Protein AF-A0A1W9LPB2-F1 (afdb_monomer_lite)

Radius of gyration: 31.13 Å; chains: 1; bounding box: 58×41×88 Å

pLDDT: mean 70.5, std 20.53, range [33.56, 97.44]

Foldseek 3Di:
DDDDDPVVVVCPAVVCVVPVVPPDDDPVVVVVVLCVVCVPDPDPVSSVLLRLLVRLLVVLVVVVVVVVVCVVDDDDDCVVVVVVVVVVVNVVSVVPRPPPDDPCCCVCCPVPDPVSVVSVVSVVVSVVVVVVVVVVVVVLVVLVVVLCVVLVQADPVRDGDPLVQLQVQLPAPDSSLVSLCVVVVLQDPPDVLLSLLQLLLSQDADPVQQVDPDLVVLLVLQCPFPLLVVLCVVNVVSVVVSVVSNVVSQVSCVVSVDHDDDGRNSSSSLSSVVSVPDDLVNSCVRSVGDSVRNVVSNVSSVSSVVSSD

Secondary structure (DSSP, 8-state):
-----HHHHHTTSHHHHH-TTGGG--HHHHHHHHHHH-TT--SHHHHHHHHHHHHHHHHHHHHHHHHHHHHHS--SSSHHHHHHHHHHHHHHHHHT-TTTT-TTHHHHHHHS-HHHHHHHHHHHHHHHHHHHHHHHHHHHHHHHHHHHHHTT-B-TTSPBPHHHHHHHHT--S--HHHHHHHHTT-S-SS-HHHHHHHHHTT----GGGGT-S-HHHHHHHHHTSTTTHHHHHHHHHHHHHHHHHHHHHHHHHHHTT--PPPP-HHHHHHHHHHHTT--HHHHHHHH---HHHHHHHHHHHHHHHHHH-

Sequence (309 aa):
AGRDDPEKLLSRTIFALKYPRFGAFCMEEFQEMLREELPEACCSRHIQSVTSLKNIRLRLTLRLDKQSHLLEDATCRGIWDRLADEQLETECLLSQLPCDDCTHSDLCHKRGTKKFRRLMECYDDIEKTLKTNITGLELDFRYYLECLREFGWTEPQHGLTESGKIAIRTGLKFPQPLTECIREGILPADDPAKSFALTGGFAEMDVEAYGVRNKESLEYKILNSEFSKGYYSELMPLYQKAEPVLSQTQERMLRFGIFLPEYMLSQAVILLAWKKGAKADTLARQTGIPVGAIMKLIRKAVYLQEQIL

Structure (mmCIF, N/CA/C/O backbone):
data_AF-A0A1W9LPB2-F1
#
_entry.id   AF-A0A1W9LPB2-F1
#
loop_
_atom_site.group_PDB
_atom_site.id
_atom_site.type_symbol
_atom_site.label_atom_id
_atom_site.label_alt_id
_atom_site.label_comp_id
_atom_site.label_asym_id
_atom_site.label_entity_id
_atom_site.label_seq_id
_atom_site.pdbx_PDB_ins_code
_atom_site.Cartn_x
_atom_site.Cartn_y
_atom_site.Cartn_z
_atom_site.occupancy
_atom_site.B_iso_or_equiv
_atom_site.auth_seq_id
_atom_site.auth_comp_id
_atom_site.auth_asym_id
_atom_site.auth_atom_id
_atom_site.pdbx_PDB_model_num
ATOM 1 N N . ALA A 1 1 ? 13.651 -7.484 -56.295 1.00 33.56 1 ALA A N 1
ATOM 2 C CA . ALA A 1 1 ? 13.143 -6.451 -55.373 1.00 33.56 1 ALA A CA 1
ATOM 3 C C . ALA A 1 1 ? 13.184 -5.112 -56.099 1.00 33.56 1 ALA A C 1
ATOM 5 O O . ALA A 1 1 ? 14.212 -4.803 -56.694 1.00 33.56 1 ALA A O 1
ATOM 6 N N . GLY A 1 2 ? 12.049 -4.414 -56.188 1.00 33.91 2 GLY A N 1
ATOM 7 C CA . GLY A 1 2 ? 11.896 -3.203 -57.000 1.00 33.91 2 GLY A CA 1
ATOM 8 C C . GLY A 1 2 ? 12.867 -2.102 -56.578 1.00 33.91 2 GLY A C 1
ATOM 9 O O . GLY A 1 2 ? 13.067 -1.875 -55.390 1.00 33.91 2 GLY A O 1
ATOM 10 N N . ARG A 1 3 ? 13.503 -1.450 -57.557 1.00 34.34 3 ARG A N 1
ATOM 11 C CA . ARG A 1 3 ? 14.263 -0.218 -57.329 1.00 34.34 3 ARG A CA 1
ATOM 12 C C . ARG A 1 3 ? 13.245 0.872 -57.018 1.00 34.34 3 ARG A C 1
ATOM 14 O O . ARG A 1 3 ? 12.586 1.349 -57.938 1.00 34.34 3 ARG A O 1
ATOM 21 N N . ASP A 1 4 ? 13.087 1.221 -55.749 1.00 37.44 4 ASP A N 1
ATOM 22 C CA . ASP A 1 4 ? 12.361 2.437 -55.412 1.00 37.44 4 ASP A CA 1
ATOM 23 C C . ASP A 1 4 ? 13.125 3.640 -55.973 1.00 37.44 4 ASP A C 1
ATOM 25 O O . ASP A 1 4 ? 14.342 3.769 -55.820 1.00 37.44 4 ASP A O 1
ATOM 29 N N . ASP A 1 5 ? 12.381 4.475 -56.690 1.00 40.41 5 ASP A N 1
ATOM 30 C CA . ASP A 1 5 ? 12.837 5.710 -57.314 1.00 40.41 5 ASP A CA 1
ATOM 31 C C . ASP A 1 5 ? 13.501 6.622 -56.257 1.00 40.41 5 ASP A C 1
ATOM 33 O O . ASP A 1 5 ? 12.878 6.891 -55.222 1.00 40.41 5 ASP A O 1
ATOM 37 N N . PRO A 1 6 ? 14.748 7.092 -56.455 1.00 37.38 6 PRO A N 1
ATOM 38 C CA . PRO A 1 6 ? 15.439 7.975 -55.514 1.00 37.38 6 PRO A CA 1
ATOM 39 C C . PRO A 1 6 ? 14.613 9.198 -55.078 1.00 37.38 6 PRO A C 1
ATOM 41 O O . PRO A 1 6 ? 14.722 9.629 -53.928 1.00 37.38 6 PRO A O 1
ATOM 44 N N . GLU A 1 7 ? 13.734 9.713 -55.944 1.00 38.34 7 GLU A N 1
ATOM 45 C CA . GLU A 1 7 ? 12.811 10.809 -55.615 1.00 38.34 7 GLU A CA 1
ATOM 46 C C . GLU A 1 7 ? 11.750 10.405 -54.570 1.00 38.34 7 GLU A C 1
ATOM 48 O O . GLU A 1 7 ? 11.409 11.177 -53.663 1.00 38.34 7 GLU A O 1
ATOM 53 N N . LYS A 1 8 ? 11.274 9.153 -54.607 1.00 43.03 8 LYS A N 1
ATOM 54 C CA . LYS A 1 8 ? 10.329 8.609 -53.614 1.00 43.03 8 LYS A CA 1
ATOM 55 C C . LYS A 1 8 ? 10.960 8.403 -52.238 1.00 43.03 8 LYS A C 1
ATOM 57 O O . LYS A 1 8 ? 10.265 8.525 -51.233 1.00 43.03 8 LYS A O 1
ATOM 62 N N . LEU A 1 9 ? 12.258 8.111 -52.171 1.00 39.66 9 LEU A N 1
ATOM 63 C CA . LEU A 1 9 ? 12.983 7.997 -50.900 1.00 39.66 9 LEU A CA 1
ATOM 64 C C . LEU A 1 9 ? 13.250 9.376 -50.270 1.00 39.66 9 LEU A C 1
ATOM 66 O O . LEU A 1 9 ? 13.122 9.531 -49.055 1.00 39.66 9 LEU A O 1
ATOM 70 N N . LEU A 1 10 ? 13.551 10.394 -51.084 1.00 39.25 10 LEU A N 1
ATOM 71 C CA . LEU A 1 10 ? 13.841 11.759 -50.624 1.00 39.25 10 LEU A CA 1
ATOM 72 C C . LEU A 1 10 ? 12.601 12.511 -50.117 1.00 39.25 10 LEU A C 1
ATOM 74 O O . LEU A 1 10 ? 12.688 13.214 -49.107 1.00 39.25 10 LEU A O 1
ATOM 78 N N . SER A 1 11 ? 11.438 12.301 -50.738 1.00 43.06 11 SER A N 1
ATOM 79 C CA . SER A 1 11 ? 10.152 12.884 -50.304 1.00 43.06 11 SER A CA 1
ATOM 80 C C . SER A 1 11 ? 9.692 12.446 -48.902 1.00 43.06 11 SER A C 1
ATOM 82 O O . SER A 1 11 ? 8.819 13.082 -48.316 1.00 43.06 11 SER A O 1
ATOM 84 N N . ARG A 1 12 ? 10.301 11.398 -48.326 1.00 40.34 12 ARG A N 1
ATOM 85 C CA . ARG A 1 12 ? 9.999 10.866 -46.980 1.00 40.34 12 ARG A CA 1
ATOM 86 C C . ARG A 1 12 ? 10.983 11.331 -45.896 1.00 40.34 12 ARG A C 1
ATOM 88 O O . ARG A 1 12 ? 10.948 10.845 -44.762 1.00 40.34 12 ARG A O 1
ATOM 95 N N . THR A 1 13 ? 11.887 12.250 -46.231 1.00 40.91 13 THR A N 1
ATOM 96 C CA . THR A 1 13 ? 12.904 12.776 -45.310 1.00 40.91 13 THR A CA 1
ATOM 97 C C . THR A 1 13 ? 12.436 14.052 -44.603 1.00 40.91 13 THR A C 1
ATOM 99 O O . THR A 1 13 ? 11.622 14.816 -45.118 1.00 40.91 13 THR A O 1
ATOM 102 N N . ILE A 1 14 ? 13.000 14.333 -43.422 1.00 39.31 14 ILE A N 1
ATOM 103 C CA . ILE A 1 14 ? 12.747 15.577 -42.662 1.00 39.31 14 ILE A CA 1
ATOM 104 C C . ILE A 1 14 ? 13.179 16.825 -43.462 1.00 39.31 14 ILE A C 1
ATOM 106 O O . ILE A 1 14 ? 12.684 17.925 -43.231 1.00 39.31 14 ILE A O 1
ATOM 110 N N . PHE A 1 15 ? 14.063 16.652 -44.446 1.00 40.09 15 PHE A N 1
ATOM 111 C CA . PHE A 1 15 ? 14.514 17.704 -45.352 1.00 40.09 15 PHE A CA 1
ATOM 112 C C . PHE A 1 15 ? 13.394 18.159 -46.310 1.00 40.09 15 PHE A C 1
ATOM 114 O O . PHE A 1 15 ? 13.166 19.358 -46.447 1.00 40.09 15 PHE A O 1
ATOM 121 N N . ALA A 1 16 ? 12.607 17.227 -46.862 1.00 43.00 16 ALA A N 1
ATOM 122 C CA . ALA A 1 16 ? 11.424 17.542 -47.674 1.00 43.00 16 ALA A CA 1
ATOM 123 C C . ALA A 1 16 ? 10.290 18.189 -46.849 1.00 43.00 16 ALA A C 1
ATOM 125 O O . ALA A 1 16 ? 9.579 19.061 -47.341 1.00 43.00 16 ALA A O 1
ATOM 126 N N . LEU A 1 17 ? 10.166 17.816 -45.569 1.00 44.59 17 LEU A N 1
ATOM 127 C CA . LEU A 1 17 ? 9.216 18.420 -44.622 1.00 44.59 17 LEU A CA 1
ATOM 128 C C . LEU A 1 17 ? 9.587 19.858 -44.222 1.00 44.59 17 LEU A C 1
ATOM 130 O O . LEU A 1 17 ? 8.699 20.661 -43.949 1.00 44.59 17 LEU A O 1
ATOM 134 N N . LYS A 1 18 ? 10.882 20.198 -44.189 1.00 40.22 18 LYS A N 1
ATOM 135 C CA . LYS A 1 18 ? 11.360 21.555 -43.867 1.00 40.22 18 LYS A CA 1
ATOM 136 C C . LYS A 1 18 ? 11.368 22.510 -45.067 1.00 40.22 18 LYS A C 1
ATOM 138 O O . LYS A 1 18 ? 11.341 23.719 -44.853 1.00 40.22 18 LYS A O 1
ATOM 143 N N . TYR A 1 19 ? 11.364 22.000 -46.301 1.00 41.97 19 TYR A N 1
ATOM 144 C CA . TYR A 1 19 ? 11.457 22.807 -47.524 1.00 41.97 19 TYR A CA 1
ATOM 145 C C . TYR A 1 19 ? 10.384 22.404 -48.558 1.00 41.97 19 TYR A C 1
ATOM 147 O O . TYR A 1 19 ? 10.685 21.728 -49.539 1.00 41.97 19 TYR A O 1
ATOM 155 N N . PRO A 1 20 ? 9.119 22.840 -48.391 1.00 43.03 20 PRO A N 1
ATOM 156 C CA . PRO A 1 20 ? 7.969 22.360 -49.173 1.00 43.03 20 PRO A CA 1
ATOM 157 C C . PRO A 1 20 ? 7.946 22.772 -50.659 1.00 43.03 20 PRO A C 1
ATOM 159 O O . PRO A 1 20 ? 7.096 22.303 -51.409 1.00 43.03 20 PRO A O 1
ATOM 162 N N . ARG A 1 21 ? 8.888 23.605 -51.129 1.00 42.44 21 ARG A N 1
ATOM 163 C CA . ARG A 1 21 ? 9.108 23.900 -52.564 1.00 42.44 21 ARG A CA 1
ATOM 164 C C . ARG A 1 21 ? 10.144 22.959 -53.204 1.00 42.44 21 ARG A C 1
ATOM 166 O O . ARG A 1 21 ? 10.855 23.345 -54.125 1.00 42.44 21 ARG A O 1
ATOM 173 N N . PHE A 1 22 ? 10.229 21.722 -52.714 1.00 43.59 22 PHE A N 1
ATOM 174 C CA . PHE A 1 22 ? 11.261 20.739 -53.065 1.00 43.59 22 PHE A CA 1
ATOM 175 C C . PHE A 1 22 ? 11.249 20.259 -54.529 1.00 43.59 22 PHE A C 1
ATOM 177 O O . PHE A 1 22 ? 12.199 19.628 -54.974 1.00 43.59 22 PHE A O 1
ATOM 184 N N . GLY A 1 23 ? 10.191 20.552 -55.292 1.00 41.06 23 GLY A N 1
ATOM 185 C CA . GLY A 1 23 ? 10.035 20.103 -56.682 1.00 41.06 23 GLY A CA 1
ATOM 186 C C . GLY A 1 23 ? 10.884 20.843 -57.724 1.00 41.06 23 GLY A C 1
ATOM 187 O O . GLY A 1 23 ? 10.772 20.530 -58.902 1.00 41.06 23 GLY A O 1
ATOM 188 N N . ALA A 1 24 ? 11.697 21.827 -57.328 1.00 42.16 24 ALA A N 1
ATOM 189 C CA . ALA A 1 24 ? 12.479 22.660 -58.250 1.00 42.16 24 ALA A CA 1
ATOM 190 C C . ALA A 1 24 ? 13.950 22.821 -57.818 1.00 42.16 24 ALA A C 1
ATOM 192 O O . ALA A 1 24 ? 14.541 23.875 -58.037 1.00 42.16 24 ALA A O 1
ATOM 193 N N . PHE A 1 25 ? 14.530 21.820 -57.150 1.00 42.47 25 PHE A N 1
ATOM 194 C CA . PHE A 1 25 ? 15.906 21.913 -56.658 1.00 42.47 25 PHE A CA 1
ATOM 195 C C . PHE A 1 25 ? 16.915 21.441 -57.713 1.00 42.47 25 PHE A C 1
ATOM 197 O O . PHE A 1 25 ? 16.795 20.336 -58.246 1.00 42.47 25 PHE A O 1
ATOM 204 N N . CYS A 1 26 ? 17.928 22.263 -57.995 1.00 43.47 26 CYS A N 1
ATOM 205 C CA . CYS A 1 26 ? 19.040 21.871 -58.849 1.00 43.47 26 CYS A CA 1
ATOM 206 C C . CYS A 1 26 ? 19.920 20.862 -58.094 1.00 43.47 26 CYS A C 1
ATOM 208 O O . CYS A 1 26 ? 20.452 21.156 -57.022 1.00 43.47 26 CYS A O 1
ATOM 210 N N . MET A 1 27 ? 20.090 19.657 -58.644 1.00 39.94 27 MET A N 1
ATOM 211 C CA . MET A 1 27 ? 20.940 18.616 -58.045 1.00 39.94 27 MET A CA 1
ATOM 212 C C . MET A 1 27 ? 22.394 19.070 -57.845 1.00 39.94 27 MET A C 1
ATOM 214 O O . MET A 1 27 ? 23.099 18.498 -57.016 1.00 39.94 27 MET A O 1
ATOM 218 N N . GLU A 1 28 ? 22.831 20.096 -58.573 1.00 45.47 28 GLU A N 1
ATOM 219 C CA . GLU A 1 28 ? 24.164 20.691 -58.476 1.00 45.47 28 GLU A CA 1
ATOM 220 C C . GLU A 1 28 ? 24.305 21.546 -57.205 1.00 45.47 28 GLU A C 1
ATOM 222 O O . GLU A 1 28 ? 25.242 21.321 -56.444 1.00 45.47 28 GLU A O 1
ATOM 227 N N . GLU A 1 29 ? 23.323 22.394 -56.873 1.00 45.00 29 GLU A N 1
ATOM 228 C CA . GLU A 1 29 ? 23.311 23.199 -55.632 1.00 45.00 29 GLU A CA 1
ATOM 229 C C . GLU A 1 29 ? 23.248 22.321 -54.371 1.00 45.00 29 GLU A C 1
ATOM 231 O O . GLU A 1 29 ? 23.866 22.609 -53.344 1.00 45.00 29 GLU A O 1
ATOM 236 N N . PHE A 1 30 ? 22.530 21.195 -54.442 1.00 42.03 30 PHE A N 1
ATOM 237 C CA . PHE A 1 30 ? 22.459 20.233 -53.339 1.00 42.03 30 PHE A CA 1
ATOM 238 C C . PHE A 1 30 ? 23.789 19.502 -53.140 1.00 42.03 30 PHE A C 1
ATOM 240 O O . PHE A 1 30 ? 24.227 19.289 -52.008 1.00 42.03 30 PHE A O 1
ATOM 247 N N . GLN A 1 31 ? 24.453 19.133 -54.239 1.00 43.38 31 GLN A N 1
ATOM 248 C CA . GLN A 1 31 ? 25.804 18.583 -54.193 1.00 43.38 31 GLN A CA 1
ATOM 249 C C . GLN A 1 31 ? 26.814 19.606 -53.664 1.00 43.38 31 GLN A C 1
ATOM 251 O O . GLN A 1 31 ? 27.764 19.197 -53.002 1.00 43.38 31 GLN A O 1
ATOM 256 N N . GLU A 1 32 ? 26.611 20.899 -53.909 1.00 48.78 32 GLU A N 1
ATOM 257 C CA . GLU A 1 32 ? 27.484 21.979 -53.446 1.00 48.78 32 GLU A CA 1
ATOM 258 C C . GLU A 1 32 ? 27.356 22.211 -51.931 1.00 48.78 32 GLU A C 1
ATOM 260 O O . GLU A 1 32 ? 28.359 22.093 -51.227 1.00 48.78 32 GLU A O 1
ATOM 265 N N . MET A 1 33 ? 26.136 22.331 -51.385 1.00 46.59 33 MET A N 1
ATOM 266 C CA . MET A 1 33 ? 25.908 22.342 -49.922 1.00 46.59 33 MET A CA 1
ATOM 267 C C . MET A 1 33 ? 26.462 21.090 -49.221 1.00 46.59 33 MET A C 1
ATOM 269 O O . MET A 1 33 ? 26.999 21.150 -48.114 1.00 46.59 33 MET A O 1
ATOM 273 N N . LEU A 1 34 ? 26.324 19.917 -49.845 1.00 45.84 34 LEU A N 1
ATOM 274 C CA . LEU A 1 34 ? 26.829 18.667 -49.277 1.00 45.84 34 LEU A CA 1
ATOM 275 C C . LEU A 1 34 ? 28.355 18.554 -49.355 1.00 45.84 34 LEU A C 1
ATOM 277 O O . LEU A 1 34 ? 28.952 17.953 -48.461 1.00 45.84 34 LEU A O 1
ATOM 281 N N . ARG A 1 35 ? 28.991 19.142 -50.376 1.00 48.66 35 ARG A N 1
ATOM 282 C CA . ARG A 1 35 ? 30.453 19.296 -50.445 1.00 48.66 35 ARG A CA 1
ATOM 283 C C . ARG A 1 35 ? 30.960 20.280 -49.389 1.00 48.66 35 ARG A C 1
ATOM 285 O O . ARG A 1 35 ? 32.037 20.050 -48.853 1.00 48.66 35 ARG A O 1
ATOM 292 N N . GLU A 1 36 ? 30.192 21.309 -49.034 1.00 53.00 36 GLU A N 1
ATOM 293 C CA . GLU A 1 36 ? 30.533 22.214 -47.927 1.00 53.00 36 GLU A CA 1
ATOM 294 C C . GLU A 1 36 ? 30.463 21.511 -46.556 1.00 53.00 36 GLU A C 1
ATOM 296 O O . GLU A 1 36 ? 31.368 21.653 -45.730 1.00 53.00 36 GLU A O 1
ATOM 301 N N . GLU A 1 37 ? 29.439 20.686 -46.302 1.00 48.62 37 GLU A N 1
ATOM 302 C CA . GLU A 1 37 ? 29.307 19.965 -45.023 1.00 48.62 37 GLU A CA 1
ATOM 303 C C . GLU A 1 37 ? 30.226 18.730 -44.890 1.00 48.62 37 GLU A C 1
ATOM 305 O O . GLU A 1 37 ? 30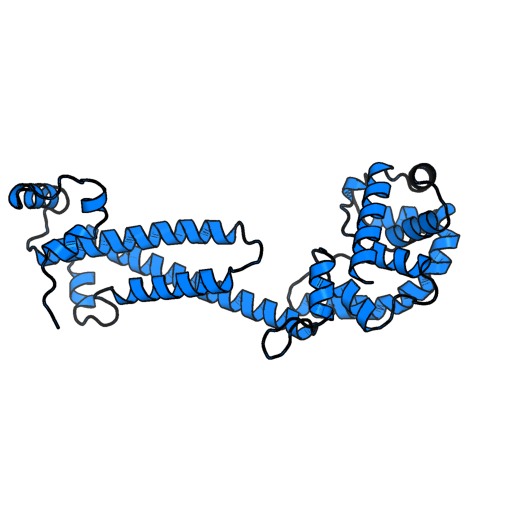.703 18.399 -43.786 1.00 48.62 37 GLU A O 1
ATOM 310 N N . LEU A 1 38 ? 30.441 18.016 -46.000 1.00 50.09 38 LEU A N 1
ATOM 311 C CA . LEU A 1 38 ? 31.180 16.753 -46.102 1.00 50.09 38 LEU A CA 1
ATOM 312 C C . LEU A 1 38 ? 32.174 16.800 -47.283 1.00 50.09 38 LEU A C 1
ATOM 314 O O . LEU A 1 38 ? 32.032 16.032 -48.239 1.00 50.09 38 LEU A O 1
ATOM 318 N N . PRO A 1 39 ? 33.225 17.638 -47.204 1.00 51.19 39 PRO A N 1
ATOM 319 C CA . PRO A 1 39 ? 34.162 17.872 -48.312 1.00 51.19 39 PRO A CA 1
ATOM 320 C C . PRO A 1 39 ? 34.943 16.626 -48.756 1.00 51.19 39 PRO A C 1
ATOM 322 O O . PRO A 1 39 ? 35.489 16.584 -49.852 1.00 51.19 39 PRO A O 1
ATOM 325 N N . GLU A 1 40 ? 34.975 15.588 -47.920 1.00 45.41 40 GLU A N 1
ATOM 326 C CA . GLU A 1 40 ? 35.691 14.328 -48.154 1.00 45.41 40 GLU A CA 1
ATOM 327 C C . GLU A 1 40 ? 34.810 13.237 -48.810 1.00 45.41 40 GLU A C 1
ATOM 329 O O . GLU A 1 40 ? 35.260 12.110 -49.028 1.00 45.41 40 GLU A O 1
ATOM 334 N N . ALA A 1 41 ? 33.533 13.516 -49.096 1.00 45.53 41 ALA A N 1
ATOM 335 C CA . ALA A 1 41 ? 32.609 12.531 -49.653 1.00 45.53 41 ALA A CA 1
ATOM 336 C C . ALA A 1 41 ? 32.736 12.427 -51.188 1.00 45.53 41 ALA A C 1
ATOM 338 O O . ALA A 1 41 ? 32.075 13.136 -51.939 1.00 45.53 41 ALA A O 1
ATOM 339 N N . CYS A 1 42 ? 33.560 11.490 -51.666 1.00 42.69 42 CYS A N 1
ATOM 340 C CA . CYS A 1 42 ? 33.873 11.346 -53.097 1.00 42.69 42 CYS A CA 1
ATOM 341 C C . CYS A 1 42 ? 32.817 10.605 -53.947 1.00 42.69 42 CYS A C 1
ATOM 343 O O . CYS A 1 42 ? 33.026 10.437 -55.148 1.00 42.69 42 CYS A O 1
ATOM 345 N N . CYS A 1 43 ? 31.709 10.108 -53.376 1.00 41.62 43 CYS A N 1
ATOM 346 C CA . CYS A 1 43 ? 30.653 9.459 -54.165 1.00 41.62 43 CYS A CA 1
ATOM 347 C C . CYS A 1 43 ? 29.247 9.613 -53.564 1.00 41.62 43 CYS A C 1
ATOM 349 O O . CYS A 1 43 ? 29.060 9.670 -52.346 1.00 41.62 43 CYS A O 1
ATOM 351 N N . SER A 1 44 ? 28.236 9.610 -54.437 1.00 42.41 44 SER A N 1
ATOM 352 C CA . SER A 1 44 ? 26.819 9.781 -54.084 1.00 42.41 44 SER A CA 1
ATOM 353 C C . SER A 1 44 ? 26.299 8.733 -53.093 1.00 42.41 44 SER A C 1
ATOM 355 O O . SER A 1 44 ? 25.482 9.057 -52.236 1.00 42.41 44 SER A O 1
ATOM 357 N N . ARG A 1 45 ? 26.819 7.498 -53.132 1.00 46.00 45 ARG A N 1
ATOM 358 C CA . ARG A 1 45 ? 26.459 6.433 -52.176 1.00 46.00 45 ARG A CA 1
ATOM 359 C C . ARG A 1 45 ? 26.961 6.704 -50.755 1.00 46.00 45 ARG A C 1
ATOM 361 O O . ARG A 1 45 ? 26.258 6.400 -49.794 1.00 46.00 45 ARG A O 1
ATOM 368 N N . HIS A 1 46 ? 28.146 7.298 -50.605 1.00 47.62 46 HIS A N 1
ATOM 369 C CA . HIS A 1 46 ? 28.689 7.681 -49.297 1.00 47.62 46 HIS A CA 1
ATOM 370 C C . HIS A 1 46 ? 27.842 8.806 -48.683 1.00 47.62 46 HIS A C 1
ATOM 372 O O . HIS A 1 46 ? 27.441 8.726 -47.524 1.00 47.62 46 HIS A O 1
ATOM 378 N N . ILE A 1 47 ? 27.470 9.792 -49.498 1.00 48.44 47 ILE A N 1
ATOM 379 C CA . ILE A 1 47 ? 26.580 10.893 -49.112 1.00 48.44 47 ILE A CA 1
ATOM 380 C C . ILE A 1 47 ? 25.199 10.367 -48.684 1.00 48.44 47 ILE A C 1
ATOM 382 O O . ILE A 1 47 ? 24.702 10.731 -47.620 1.00 48.44 47 ILE A O 1
ATOM 386 N N . GLN A 1 48 ? 24.595 9.467 -49.467 1.00 50.56 48 GLN A N 1
ATOM 387 C CA . GLN A 1 48 ? 23.306 8.844 -49.139 1.00 50.56 48 GLN A CA 1
ATOM 388 C C . GLN A 1 48 ? 23.357 8.051 -47.827 1.00 50.56 48 GLN A C 1
ATOM 390 O O . GLN A 1 48 ? 22.434 8.144 -47.016 1.00 50.56 48 GLN A O 1
ATOM 395 N N . SER A 1 49 ? 24.448 7.322 -47.585 1.00 50.38 49 SER A N 1
ATOM 396 C CA . SER A 1 49 ? 24.631 6.531 -46.362 1.00 50.38 49 SER A CA 1
ATOM 397 C C . SER A 1 49 ? 24.778 7.427 -45.129 1.00 50.38 49 SER A C 1
ATOM 399 O O . SER A 1 49 ? 24.086 7.225 -44.135 1.00 50.38 49 SER A O 1
ATOM 401 N N . VAL A 1 50 ? 25.606 8.477 -45.204 1.00 49.94 50 VAL A N 1
ATOM 402 C CA . VAL A 1 50 ? 25.806 9.435 -44.099 1.00 49.94 50 VAL A CA 1
ATOM 403 C C . VAL A 1 50 ? 24.512 10.186 -43.775 1.00 49.94 50 VAL A C 1
ATOM 405 O O . VAL A 1 50 ? 24.175 10.359 -42.604 1.00 49.94 50 VAL A O 1
ATOM 408 N N . THR A 1 51 ? 23.762 10.615 -44.792 1.00 51.88 51 THR A N 1
ATOM 409 C CA . THR A 1 51 ? 22.479 11.311 -44.609 1.00 51.88 51 THR A CA 1
ATOM 410 C C . THR A 1 51 ? 21.418 10.392 -44.003 1.00 51.88 51 THR A C 1
ATOM 412 O O . THR A 1 51 ? 20.686 10.809 -43.105 1.00 51.88 51 THR A O 1
ATOM 415 N N . SER A 1 52 ? 21.366 9.127 -44.429 1.00 52.59 52 SER A N 1
ATOM 416 C CA . SER A 1 52 ? 20.461 8.125 -43.852 1.00 52.59 52 SER A CA 1
ATOM 417 C C . SER A 1 52 ? 20.787 7.866 -42.380 1.00 52.59 52 SER A C 1
ATOM 419 O O . SER A 1 52 ? 19.899 7.942 -41.537 1.00 52.59 52 SER A O 1
ATOM 421 N N . LEU A 1 53 ? 22.068 7.694 -42.042 1.00 50.22 53 LEU A N 1
ATOM 422 C CA . LEU A 1 53 ? 22.519 7.500 -40.661 1.00 50.22 53 LEU A CA 1
ATOM 423 C C . LEU A 1 53 ? 22.274 8.730 -39.777 1.00 50.22 53 LEU A C 1
ATOM 425 O O . LEU A 1 53 ? 21.824 8.584 -38.644 1.00 50.22 53 LEU A O 1
ATOM 429 N N . LYS A 1 54 ? 22.485 9.955 -40.284 1.00 50.34 54 LYS A N 1
ATOM 430 C CA . LYS A 1 54 ? 22.128 11.191 -39.560 1.00 50.34 54 LYS A CA 1
ATOM 431 C C . LYS A 1 54 ? 20.627 11.247 -39.246 1.00 50.34 54 LYS A C 1
ATOM 433 O O . LYS A 1 54 ? 20.257 11.636 -38.139 1.00 50.34 54 LYS A O 1
ATOM 438 N N . ASN A 1 55 ? 19.777 10.853 -40.197 1.00 52.22 55 ASN A N 1
ATOM 439 C CA . ASN A 1 55 ? 18.324 10.827 -40.017 1.00 52.22 55 ASN A CA 1
ATOM 440 C C . ASN A 1 55 ? 17.886 9.754 -39.013 1.00 52.22 55 ASN A C 1
ATOM 442 O O . ASN A 1 55 ? 17.032 10.033 -38.174 1.00 52.22 55 ASN A O 1
ATOM 446 N N . ILE A 1 56 ? 18.482 8.559 -39.068 1.00 51.38 56 ILE A N 1
ATOM 447 C CA . ILE A 1 56 ? 18.211 7.483 -38.106 1.00 51.38 56 ILE A CA 1
ATOM 448 C C . ILE A 1 56 ? 18.665 7.902 -36.705 1.00 51.38 56 ILE A C 1
ATOM 450 O O . ILE A 1 56 ? 17.862 7.860 -35.778 1.00 51.38 56 ILE A O 1
ATOM 454 N N . ARG A 1 57 ? 19.889 8.432 -36.561 1.00 48.06 57 ARG A N 1
ATOM 455 C CA . ARG A 1 57 ? 20.401 8.950 -35.283 1.00 48.06 57 ARG A CA 1
ATOM 456 C C . ARG A 1 57 ? 19.470 10.000 -34.684 1.00 48.06 57 ARG A C 1
ATOM 458 O O . ARG A 1 57 ? 19.118 9.899 -33.521 1.00 48.06 57 ARG A O 1
ATOM 465 N N . LEU A 1 58 ? 19.039 10.986 -35.475 1.00 52.25 58 LEU A N 1
ATOM 466 C CA . LEU A 1 58 ? 18.133 12.034 -34.999 1.00 52.25 58 LEU A CA 1
ATOM 467 C C . LEU A 1 58 ? 16.785 11.464 -34.531 1.00 52.25 58 LEU A C 1
ATOM 469 O O . LEU A 1 58 ? 16.267 11.897 -33.506 1.00 52.25 58 LEU A O 1
ATOM 473 N N . ARG A 1 59 ? 16.224 10.489 -35.259 1.00 53.09 59 ARG A N 1
ATOM 474 C CA . ARG A 1 59 ? 14.979 9.813 -34.861 1.00 53.09 59 ARG A CA 1
ATOM 475 C C . ARG A 1 59 ? 15.151 9.041 -33.554 1.00 53.09 59 ARG A C 1
ATOM 477 O O . ARG A 1 59 ? 14.284 9.146 -32.695 1.00 53.09 59 ARG A O 1
ATOM 484 N N . LEU A 1 60 ? 16.263 8.324 -33.391 1.00 48.16 60 LEU A N 1
ATOM 485 C CA . LEU A 1 60 ? 16.573 7.589 -32.164 1.00 48.16 60 LEU A CA 1
ATOM 486 C C . LEU A 1 60 ? 16.801 8.531 -30.974 1.00 48.16 60 LEU A C 1
ATOM 488 O O . LEU A 1 60 ? 16.257 8.282 -29.907 1.00 48.16 60 LEU A O 1
ATOM 492 N N . THR A 1 61 ? 17.514 9.648 -31.155 1.00 47.97 61 THR A N 1
ATOM 493 C CA . THR A 1 61 ? 17.711 10.656 -30.097 1.00 47.97 61 THR A CA 1
ATOM 494 C C . THR A 1 61 ? 16.390 11.286 -29.653 1.00 47.97 61 THR A C 1
ATOM 496 O O . THR A 1 61 ? 16.115 11.343 -28.462 1.00 47.97 61 THR A O 1
ATOM 499 N N . LEU A 1 62 ? 15.532 11.699 -30.594 1.00 53.47 62 LEU A N 1
ATOM 500 C CA . LEU A 1 62 ? 14.216 12.257 -30.258 1.00 53.47 62 LEU A CA 1
ATOM 501 C C . LEU A 1 62 ? 13.312 11.238 -29.547 1.00 53.47 62 LEU A C 1
ATOM 503 O O . LEU A 1 62 ? 12.479 11.622 -28.729 1.00 53.47 62 LEU A O 1
ATOM 507 N N . ARG A 1 63 ? 13.454 9.941 -29.855 1.00 55.22 63 ARG A N 1
ATOM 508 C CA . ARG A 1 63 ? 12.720 8.879 -29.156 1.00 55.22 63 ARG A CA 1
ATOM 509 C C . ARG A 1 63 ? 13.276 8.587 -27.772 1.00 55.22 63 ARG A C 1
ATOM 511 O O . ARG A 1 63 ? 12.470 8.386 -26.876 1.00 55.22 63 ARG A O 1
ATOM 518 N N . LEU A 1 64 ? 14.594 8.603 -27.594 1.00 52.09 64 LEU A N 1
ATOM 519 C CA . LEU A 1 64 ? 15.222 8.496 -26.277 1.00 52.09 64 LEU A CA 1
ATOM 520 C C . LEU A 1 64 ? 14.719 9.595 -25.333 1.00 52.09 64 LEU A C 1
ATOM 522 O O . LEU A 1 64 ? 14.284 9.276 -24.232 1.00 52.09 64 LEU A O 1
ATOM 526 N N . ASP A 1 65 ? 14.682 10.849 -25.794 1.00 52.44 65 ASP A N 1
ATOM 527 C CA . ASP A 1 65 ? 14.123 11.968 -25.018 1.00 52.44 65 ASP A CA 1
ATOM 528 C C . ASP A 1 65 ? 12.628 11.758 -24.718 1.00 52.44 65 ASP A C 1
ATOM 530 O O . ASP A 1 65 ? 12.156 11.970 -23.603 1.00 52.44 65 ASP A O 1
ATOM 534 N N . LYS A 1 66 ? 11.846 11.286 -25.697 1.00 54.78 66 LYS A N 1
ATOM 535 C CA . LYS A 1 66 ? 10.418 10.996 -25.490 1.00 54.78 66 LYS A CA 1
ATOM 536 C C . LYS A 1 66 ? 10.202 9.858 -24.480 1.00 54.78 66 LYS A C 1
ATOM 538 O O . LYS A 1 66 ? 9.288 9.939 -23.663 1.00 54.78 66 LYS A O 1
ATOM 543 N N . GLN A 1 67 ? 11.024 8.812 -24.530 1.00 51.09 67 GLN A N 1
ATOM 544 C CA . GLN A 1 67 ? 10.967 7.679 -23.607 1.00 51.09 67 GLN A CA 1
ATOM 545 C C . GLN A 1 67 ? 11.421 8.066 -22.199 1.00 51.09 67 GLN A C 1
ATOM 547 O O . GLN A 1 67 ? 10.789 7.625 -21.243 1.00 51.09 67 GLN A O 1
ATOM 552 N N . SER A 1 68 ? 12.437 8.927 -22.044 1.00 49.56 68 SER A N 1
ATOM 553 C CA . SER A 1 68 ? 12.829 9.416 -20.715 1.00 49.56 68 SER A CA 1
ATOM 554 C C . SER A 1 68 ? 11.687 10.178 -20.041 1.00 49.56 68 SER A C 1
ATOM 556 O O . SER A 1 68 ? 11.440 9.970 -18.861 1.00 49.56 68 SER A O 1
ATOM 558 N N . HIS A 1 69 ? 10.924 10.971 -20.798 1.00 47.69 69 HIS A N 1
ATOM 559 C CA . HIS A 1 69 ? 9.743 11.668 -20.280 1.00 47.69 69 HIS A CA 1
ATOM 560 C C . HIS A 1 69 ? 8.556 10.739 -19.976 1.00 47.69 69 HIS A C 1
ATOM 562 O O . HIS A 1 69 ? 7.832 10.957 -19.010 1.00 47.69 69 HIS A O 1
ATOM 568 N N . LEU A 1 70 ? 8.349 9.673 -20.756 1.00 50.19 70 LEU A N 1
ATOM 569 C CA . LEU A 1 70 ? 7.302 8.681 -20.464 1.00 50.19 70 LEU A CA 1
ATOM 570 C C . LEU A 1 70 ? 7.583 7.888 -19.177 1.00 50.19 70 LEU A C 1
ATOM 572 O O . LEU A 1 70 ? 6.638 7.483 -18.499 1.00 50.19 70 LEU A O 1
ATOM 576 N N . LEU A 1 71 ? 8.859 7.689 -18.833 1.00 45.28 71 LEU A N 1
ATOM 577 C CA . LEU A 1 71 ? 9.282 7.060 -17.579 1.00 45.28 71 LEU A CA 1
ATOM 578 C C . LEU A 1 71 ? 9.050 7.960 -16.352 1.00 45.28 71 LEU A C 1
ATOM 580 O O . LEU A 1 71 ? 8.889 7.441 -15.251 1.00 45.28 71 LEU A O 1
ATOM 584 N N . GLU A 1 72 ? 8.983 9.281 -16.533 1.00 45.16 72 GLU A N 1
ATOM 585 C CA . GLU A 1 72 ? 8.714 10.247 -15.456 1.00 45.16 72 GLU A CA 1
ATOM 586 C C . GLU A 1 72 ? 7.211 10.363 -15.112 1.00 45.16 72 GLU A C 1
ATOM 588 O O . GLU A 1 72 ? 6.872 10.601 -13.955 1.00 45.16 72 GLU A O 1
ATOM 593 N N . ASP A 1 73 ? 6.308 10.122 -16.074 1.00 44.75 73 ASP A N 1
ATOM 594 C CA . ASP A 1 73 ? 4.865 10.435 -15.969 1.00 44.75 73 ASP A CA 1
ATOM 595 C C . ASP A 1 73 ? 3.915 9.209 -15.940 1.00 44.75 73 ASP A C 1
ATOM 597 O O . ASP A 1 73 ? 2.693 9.336 -16.094 1.00 44.75 73 ASP A O 1
ATOM 601 N N . ALA A 1 74 ? 4.433 7.992 -15.752 1.00 43.53 74 ALA A N 1
ATOM 602 C CA . ALA A 1 74 ? 3.666 6.752 -15.915 1.00 43.53 74 ALA A CA 1
ATOM 603 C C . ALA A 1 74 ? 2.520 6.561 -14.889 1.00 43.53 74 ALA A C 1
ATOM 605 O O . ALA A 1 74 ? 2.674 5.936 -13.840 1.00 43.53 74 ALA A O 1
ATOM 606 N N . THR A 1 75 ? 1.313 7.012 -15.246 1.00 44.50 75 THR A N 1
ATOM 607 C CA . THR A 1 75 ? 0.038 6.559 -14.664 1.00 44.50 75 THR A CA 1
ATOM 608 C C . THR A 1 75 ? -0.651 5.553 -15.594 1.00 44.50 75 THR A C 1
ATOM 610 O O . THR A 1 75 ? -0.794 5.739 -16.803 1.00 44.50 75 THR A O 1
ATOM 613 N N . CYS A 1 76 ? -1.035 4.418 -15.010 1.00 48.19 76 CYS A N 1
ATOM 614 C CA . CYS A 1 76 ? -1.319 3.162 -15.696 1.00 48.19 76 CYS A CA 1
ATOM 615 C C . CYS A 1 76 ? -2.665 3.131 -16.444 1.00 48.19 76 CYS A C 1
ATOM 617 O O . CYS A 1 76 ? -3.709 2.880 -15.836 1.00 48.19 76 CYS A O 1
ATOM 619 N N . ARG A 1 77 ? -2.644 3.269 -17.778 1.00 39.31 77 ARG A N 1
ATOM 620 C CA . ARG A 1 77 ? -3.555 2.543 -18.695 1.00 39.31 77 ARG A CA 1
ATOM 621 C C . ARG A 1 77 ? -3.090 2.643 -20.157 1.00 39.31 77 ARG A C 1
ATOM 623 O O . ARG A 1 77 ? -2.789 3.726 -20.653 1.00 39.31 77 ARG A O 1
ATOM 630 N N . GLY A 1 78 ? -3.020 1.504 -20.852 1.00 48.53 78 GLY A N 1
ATOM 631 C CA . GLY A 1 78 ? -2.588 1.430 -22.258 1.00 48.53 78 GLY A CA 1
ATOM 632 C C . GLY A 1 78 ? -1.093 1.685 -22.478 1.00 48.53 78 GLY A C 1
ATOM 633 O O . GLY A 1 78 ? -0.703 2.088 -23.568 1.00 48.53 78 GLY A O 1
ATOM 634 N N . ILE A 1 79 ? -0.276 1.528 -21.431 1.00 54.47 79 ILE A N 1
ATOM 635 C CA . ILE A 1 79 ? 1.190 1.580 -21.524 1.00 54.47 79 ILE A CA 1
ATOM 636 C C . ILE A 1 79 ? 1.703 0.340 -22.266 1.00 54.47 79 ILE A C 1
ATOM 638 O O . ILE A 1 79 ? 2.607 0.471 -23.067 1.00 54.47 79 ILE A O 1
ATOM 642 N N . TRP A 1 80 ? 1.082 -0.829 -22.074 1.00 45.44 80 TRP A N 1
ATOM 643 C CA . TRP A 1 80 ? 1.476 -2.095 -22.709 1.00 45.44 80 TRP A CA 1
ATOM 644 C C . TRP A 1 80 ? 1.406 -2.057 -24.225 1.00 45.44 80 TRP A C 1
ATOM 646 O O . TRP A 1 80 ? 2.409 -2.311 -24.877 1.00 45.44 80 TRP A O 1
ATOM 656 N N . ASP A 1 81 ? 0.255 -1.665 -24.765 1.00 50.91 81 ASP A N 1
ATOM 657 C CA . ASP A 1 81 ? 0.078 -1.577 -26.213 1.00 50.91 81 ASP A CA 1
ATOM 658 C C . ASP A 1 81 ? 0.972 -0.473 -26.790 1.00 50.91 81 ASP A C 1
ATOM 660 O O . ASP A 1 81 ? 1.639 -0.681 -27.792 1.00 50.91 81 ASP A O 1
ATOM 664 N N . ARG A 1 82 ? 1.101 0.667 -26.092 1.00 52.88 82 ARG A N 1
ATOM 665 C CA . ARG A 1 82 ? 1.987 1.763 -26.517 1.00 52.88 82 ARG A CA 1
ATOM 666 C C . ARG A 1 82 ? 3.471 1.401 -26.468 1.00 52.88 82 ARG A C 1
ATOM 668 O O . ARG A 1 82 ? 4.191 1.788 -27.375 1.00 52.88 82 ARG A O 1
ATOM 675 N N . LEU A 1 83 ? 3.934 0.689 -25.443 1.00 48.19 83 LEU A N 1
ATOM 676 C CA . LEU A 1 83 ? 5.324 0.244 -25.325 1.00 48.19 83 LEU A CA 1
ATOM 677 C C . LEU A 1 83 ? 5.628 -0.880 -26.311 1.00 48.19 83 LEU A C 1
ATOM 679 O O . LEU A 1 83 ? 6.701 -0.865 -26.897 1.00 48.19 83 LEU A O 1
ATOM 683 N N . ALA A 1 84 ? 4.697 -1.813 -26.529 1.00 50.94 84 ALA A N 1
ATOM 684 C CA . ALA A 1 84 ? 4.843 -2.873 -27.522 1.00 50.94 84 ALA A CA 1
ATOM 685 C C . ALA A 1 84 ? 4.861 -2.305 -28.952 1.00 50.94 84 ALA A C 1
ATOM 687 O O . ALA A 1 84 ? 5.727 -2.677 -29.741 1.00 50.94 84 ALA A O 1
ATOM 688 N N . ASP A 1 85 ? 3.979 -1.351 -29.264 1.00 53.47 85 ASP A N 1
ATOM 689 C CA . ASP A 1 85 ? 3.978 -0.631 -30.541 1.00 53.47 85 ASP 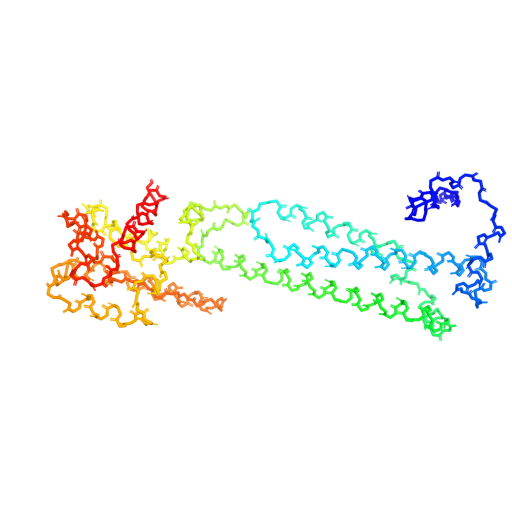A CA 1
ATOM 690 C C . ASP A 1 85 ? 5.260 0.206 -30.708 1.00 53.47 85 ASP A C 1
ATOM 692 O O . ASP A 1 85 ? 5.889 0.190 -31.768 1.00 53.47 85 ASP A O 1
ATOM 696 N N . GLU A 1 86 ? 5.705 0.906 -29.656 1.00 51.72 86 GLU A N 1
ATOM 697 C CA . GLU A 1 86 ? 6.949 1.685 -29.689 1.00 51.72 86 GLU A CA 1
ATOM 698 C C . GLU A 1 86 ? 8.197 0.796 -29.805 1.00 51.72 86 GLU A C 1
ATOM 700 O O . GLU A 1 86 ? 9.146 1.177 -30.500 1.00 51.72 86 GLU A O 1
ATOM 705 N N . GLN A 1 87 ? 8.202 -0.381 -29.176 1.00 47.91 87 GLN A N 1
ATOM 706 C CA . GLN A 1 87 ? 9.250 -1.391 -29.305 1.00 47.91 87 GLN A CA 1
ATOM 707 C C . GLN A 1 87 ? 9.291 -1.936 -30.733 1.00 47.91 87 GLN A C 1
ATOM 709 O O . GLN A 1 87 ? 10.350 -1.898 -31.354 1.00 47.91 87 GLN A O 1
ATOM 714 N N . LEU A 1 88 ? 8.148 -2.337 -31.293 1.00 51.38 88 LEU A N 1
ATOM 715 C CA . LEU A 1 88 ? 8.040 -2.853 -32.659 1.00 51.38 88 LEU A CA 1
ATOM 716 C C . LEU A 1 88 ? 8.497 -1.820 -33.701 1.00 51.38 88 LEU A C 1
ATOM 718 O O . LEU A 1 88 ? 9.211 -2.143 -34.651 1.00 51.38 88 LEU A O 1
ATOM 722 N N . GLU A 1 89 ? 8.125 -0.552 -33.528 1.00 51.84 89 GLU A N 1
ATOM 723 C CA . GLU A 1 89 ? 8.597 0.530 -34.394 1.00 51.84 89 GLU A CA 1
ATOM 724 C C . GLU A 1 89 ? 10.102 0.786 -34.248 1.00 51.84 89 GLU A C 1
ATOM 726 O O . GLU A 1 89 ? 10.769 1.110 -35.232 1.00 51.84 89 GLU A O 1
ATOM 731 N N . THR A 1 90 ? 10.648 0.640 -33.040 1.00 47.59 90 THR A N 1
ATOM 732 C CA . THR A 1 90 ? 12.088 0.783 -32.782 1.00 47.59 90 THR A CA 1
ATOM 733 C C . THR A 1 90 ? 12.865 -0.370 -33.411 1.00 47.59 90 THR A C 1
ATOM 735 O O . THR A 1 90 ? 13.837 -0.124 -34.118 1.00 47.59 90 THR A O 1
ATOM 738 N N . GLU A 1 91 ? 12.398 -1.606 -33.254 1.00 49.72 91 GLU A N 1
ATOM 739 C CA . GLU A 1 91 ? 12.938 -2.797 -33.919 1.00 49.72 91 GLU A CA 1
ATOM 740 C C . GLU A 1 91 ? 12.859 -2.669 -35.447 1.00 49.72 91 GLU A C 1
ATOM 742 O O . GLU A 1 91 ? 13.816 -2.985 -36.151 1.00 49.72 91 GLU A O 1
ATOM 747 N N . CYS A 1 92 ? 11.771 -2.104 -35.980 1.00 54.28 92 CYS A N 1
ATOM 748 C CA . CYS A 1 92 ? 11.634 -1.812 -37.406 1.00 54.28 92 CYS A CA 1
ATOM 749 C C . CYS A 1 92 ? 12.647 -0.754 -37.880 1.00 54.28 92 CYS A C 1
ATOM 751 O O . CYS A 1 92 ? 13.260 -0.914 -38.936 1.00 54.28 92 CYS A O 1
ATOM 753 N N . LEU A 1 93 ? 12.875 0.310 -37.104 1.00 51.50 93 LEU A N 1
ATOM 754 C CA . LEU A 1 93 ? 13.895 1.319 -37.411 1.00 51.50 93 LEU A CA 1
ATOM 755 C C . LEU A 1 93 ? 15.320 0.757 -37.323 1.00 51.50 93 LEU A C 1
ATOM 757 O O . LEU A 1 93 ? 16.152 1.126 -38.151 1.00 51.50 93 LEU A O 1
ATOM 761 N N . LEU A 1 94 ? 15.586 -0.139 -36.369 1.00 47.38 94 LEU A N 1
ATOM 762 C CA . LEU A 1 94 ? 16.852 -0.867 -36.264 1.00 47.38 94 LEU A CA 1
ATOM 763 C C . LEU A 1 94 ? 17.049 -1.781 -37.483 1.00 47.38 94 LEU A C 1
ATOM 765 O O . LEU A 1 94 ? 18.075 -1.702 -38.144 1.00 47.38 94 LEU A O 1
ATOM 769 N N . SER A 1 95 ? 16.016 -2.517 -37.901 1.00 50.38 95 SER A N 1
ATOM 770 C CA . SER A 1 95 ? 16.077 -3.401 -39.079 1.00 50.38 95 SER A CA 1
ATOM 771 C C . SER A 1 95 ? 16.298 -2.677 -40.419 1.00 50.38 95 SER A C 1
ATOM 773 O O . SER A 1 95 ? 16.642 -3.298 -41.424 1.00 50.38 95 SER A O 1
ATOM 775 N N . GLN A 1 96 ? 16.091 -1.354 -40.463 1.00 50.53 96 GLN A N 1
ATOM 776 C CA . GLN A 1 96 ? 16.364 -0.515 -41.637 1.00 50.53 96 GLN A CA 1
ATOM 777 C C . GLN A 1 96 ? 17.834 -0.094 -41.736 1.00 50.53 96 GLN A C 1
ATOM 779 O O . GLN A 1 96 ? 18.225 0.578 -42.699 1.00 50.53 96 GLN A O 1
ATOM 784 N N . LEU A 1 97 ? 18.658 -0.465 -40.758 1.00 49.88 97 LEU A N 1
ATOM 785 C CA . LEU A 1 97 ? 20.083 -0.214 -40.804 1.00 49.88 97 LEU A CA 1
ATOM 786 C C . LEU A 1 97 ? 20.756 -1.179 -41.777 1.00 49.88 97 LEU A C 1
ATOM 788 O O . LEU A 1 97 ? 20.524 -2.384 -41.742 1.00 49.88 97 LEU A O 1
ATOM 792 N N . PRO A 1 98 ? 21.668 -0.685 -42.624 1.00 47.19 98 PRO A N 1
ATOM 793 C CA . PRO A 1 98 ? 22.397 -1.535 -43.552 1.00 47.19 98 PRO A CA 1
ATOM 794 C C . PRO A 1 98 ? 23.482 -2.384 -42.865 1.00 47.19 98 PRO A C 1
ATOM 796 O O . PRO A 1 98 ? 24.330 -2.920 -43.573 1.00 47.19 98 PRO A O 1
ATOM 799 N N . CYS A 1 99 ? 23.515 -2.459 -41.526 1.00 51.66 99 CYS A N 1
ATOM 800 C CA . CYS A 1 99 ? 24.704 -2.815 -40.747 1.00 51.66 99 CYS A CA 1
ATOM 801 C C . CYS A 1 99 ? 24.596 -4.092 -39.905 1.00 51.66 99 CYS A C 1
ATOM 803 O O . CYS A 1 99 ? 25.659 -4.585 -39.537 1.00 51.66 99 CYS A O 1
ATOM 805 N N . ASP A 1 100 ? 23.399 -4.626 -39.626 1.00 45.22 100 ASP A N 1
ATOM 806 C CA . ASP A 1 100 ? 23.232 -5.713 -38.638 1.00 45.22 100 ASP A CA 1
ATOM 807 C C . ASP A 1 100 ? 24.071 -6.965 -38.964 1.00 45.22 100 ASP A C 1
ATOM 809 O O . ASP A 1 100 ? 24.545 -7.623 -38.048 1.00 45.22 100 ASP A O 1
ATOM 813 N N . ASP A 1 101 ? 24.365 -7.211 -40.251 1.00 49.69 101 ASP A N 1
ATOM 814 C CA . ASP A 1 101 ? 25.245 -8.292 -40.737 1.00 49.69 101 ASP A CA 1
ATOM 815 C C . ASP A 1 101 ? 26.125 -7.868 -41.938 1.00 49.69 101 ASP A C 1
ATOM 817 O O . ASP A 1 101 ? 26.438 -8.646 -42.848 1.00 49.69 101 ASP A O 1
ATOM 821 N N . CYS A 1 102 ? 26.515 -6.592 -42.021 1.00 52.53 102 CYS A N 1
ATOM 822 C CA . CYS A 1 102 ? 27.242 -6.112 -43.199 1.00 52.53 102 CYS A CA 1
ATOM 823 C C . CYS A 1 102 ? 28.713 -6.543 -43.203 1.00 52.53 102 CYS A C 1
ATOM 825 O O . CYS A 1 102 ? 29.518 -6.101 -42.381 1.00 52.53 102 CYS A O 1
ATOM 827 N N . THR A 1 103 ? 29.110 -7.28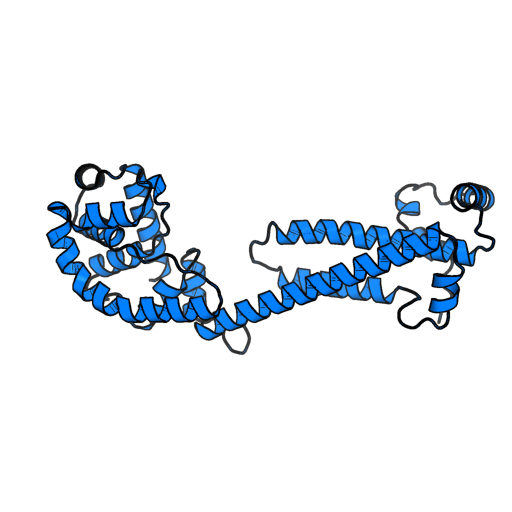5 -44.239 1.00 51.34 103 THR A N 1
ATOM 828 C CA . THR A 1 103 ? 30.500 -7.703 -44.503 1.00 51.34 103 THR A CA 1
ATOM 829 C C . THR A 1 103 ? 31.494 -6.542 -44.660 1.00 51.34 103 THR A C 1
ATOM 831 O O . THR A 1 103 ? 32.704 -6.754 -44.619 1.00 51.34 103 THR A O 1
ATOM 834 N N . HIS A 1 104 ? 31.011 -5.305 -44.820 1.00 51.22 104 HIS A N 1
ATOM 835 C CA . HIS A 1 104 ? 31.832 -4.096 -44.920 1.00 51.22 104 HIS A CA 1
ATOM 836 C C . HIS A 1 104 ? 31.989 -3.335 -43.595 1.00 51.22 104 HIS A C 1
ATOM 838 O O . HIS A 1 104 ? 32.634 -2.283 -43.600 1.00 51.22 104 HIS A O 1
ATOM 844 N N . SER A 1 105 ? 31.439 -3.835 -42.480 1.00 51.00 105 SER A N 1
ATOM 845 C CA . SER A 1 105 ? 31.510 -3.189 -41.158 1.00 51.00 105 SER A CA 1
ATOM 846 C C . SER A 1 105 ? 32.946 -2.772 -40.803 1.00 51.00 105 SER A C 1
ATOM 848 O O . SER A 1 105 ? 33.216 -1.594 -40.561 1.00 51.00 105 SER A O 1
ATOM 850 N N . ASP A 1 106 ? 33.911 -3.683 -40.963 1.00 50.03 106 ASP A N 1
ATOM 851 C CA . ASP A 1 106 ? 35.333 -3.417 -40.717 1.00 50.03 106 ASP A CA 1
ATOM 852 C C . ASP A 1 106 ? 35.956 -2.372 -41.656 1.00 50.03 106 ASP A C 1
ATOM 854 O O . ASP A 1 106 ? 36.846 -1.624 -41.251 1.00 50.03 106 ASP A O 1
ATOM 858 N N . LEU A 1 107 ? 35.506 -2.288 -42.910 1.00 50.75 107 LEU A N 1
ATOM 859 C CA . LEU A 1 107 ? 36.038 -1.342 -43.896 1.00 50.75 107 LEU A CA 1
ATOM 860 C C . LEU A 1 107 ? 35.467 0.067 -43.682 1.00 50.75 107 LEU A C 1
ATOM 862 O O . LEU A 1 107 ? 36.213 1.046 -43.751 1.00 50.75 107 LEU A O 1
ATOM 866 N N . CYS A 1 108 ? 34.176 0.179 -43.367 1.00 51.41 108 CYS A N 1
ATOM 867 C CA . CYS A 1 108 ? 33.497 1.454 -43.135 1.00 51.41 108 CYS A CA 1
ATOM 868 C C . CYS A 1 108 ? 33.795 2.044 -41.745 1.00 51.41 108 CYS A C 1
ATOM 870 O O . CYS A 1 108 ? 34.062 3.245 -41.655 1.00 51.41 108 CYS A O 1
ATOM 872 N N . HIS A 1 109 ? 33.844 1.228 -40.682 1.00 46.38 109 HIS A N 1
ATOM 873 C CA . HIS A 1 109 ? 34.193 1.698 -39.332 1.00 46.38 109 HIS A CA 1
ATOM 874 C C . HIS A 1 109 ? 35.678 2.062 -39.192 1.00 46.38 109 HIS A C 1
ATOM 876 O O . HIS A 1 109 ? 36.001 2.971 -38.431 1.00 46.38 109 HIS A O 1
ATOM 882 N N . LYS A 1 110 ? 36.603 1.415 -39.925 1.00 46.44 110 LYS A N 1
ATOM 883 C CA . LYS A 1 110 ? 38.053 1.670 -39.769 1.00 46.44 110 LYS A CA 1
ATOM 884 C C . LYS A 1 110 ? 38.645 2.659 -40.782 1.00 46.44 110 LYS A C 1
ATOM 886 O O . LYS A 1 110 ? 39.630 3.314 -40.449 1.00 46.44 110 LYS A O 1
ATOM 891 N N . ARG A 1 111 ? 38.072 2.816 -41.988 1.00 50.91 111 ARG A N 1
ATOM 892 C CA . ARG A 1 111 ? 38.588 3.734 -43.040 1.00 50.91 111 ARG A CA 1
ATOM 893 C C . ARG A 1 111 ? 37.694 4.945 -43.346 1.00 50.91 111 ARG A C 1
ATOM 895 O O . ARG A 1 111 ? 38.043 5.744 -44.211 1.00 50.91 111 ARG A O 1
ATOM 902 N N . GLY A 1 112 ? 36.569 5.108 -42.649 1.00 54.41 112 GLY A N 1
ATOM 903 C CA . GLY A 1 112 ? 35.698 6.277 -42.790 1.00 54.41 112 GLY A CA 1
ATOM 904 C C . GLY A 1 112 ? 36.295 7.574 -42.222 1.00 54.41 112 GLY A C 1
ATOM 905 O O . GLY A 1 112 ? 37.179 7.566 -41.355 1.00 54.41 112 GLY A O 1
ATOM 906 N N . THR A 1 113 ? 35.769 8.713 -42.681 1.00 59.78 113 THR A N 1
ATOM 907 C CA . THR A 1 113 ? 36.139 10.045 -42.174 1.00 59.78 113 THR A CA 1
ATOM 908 C C . THR A 1 113 ? 35.891 10.133 -40.664 1.00 59.78 113 THR A C 1
ATOM 910 O O . THR A 1 113 ? 35.026 9.445 -40.113 1.00 59.78 113 THR A O 1
ATOM 913 N N . LYS A 1 114 ? 36.629 10.993 -39.949 1.00 61.00 114 LYS A N 1
ATOM 914 C CA . LYS A 1 114 ? 36.479 11.152 -38.485 1.00 61.00 114 LYS A CA 1
ATOM 915 C C . LYS A 1 114 ? 35.035 11.491 -38.078 1.00 61.00 114 LYS A C 1
ATOM 917 O O . LYS A 1 114 ? 34.583 11.065 -37.021 1.00 61.00 114 LYS A O 1
ATOM 922 N N . LYS A 1 115 ? 34.309 12.241 -38.918 1.00 57.22 115 LYS A N 1
ATOM 923 C CA . LYS A 1 115 ? 32.891 12.580 -38.706 1.00 57.22 115 LYS A CA 1
ATOM 924 C C . LYS A 1 115 ? 31.975 11.359 -38.861 1.00 57.22 115 LYS A C 1
ATOM 926 O O . LYS A 1 115 ? 31.066 11.203 -38.055 1.00 57.22 115 LYS A O 1
ATOM 931 N N . PHE A 1 116 ? 32.220 10.500 -39.853 1.00 55.94 116 PHE A N 1
ATOM 932 C CA . PHE A 1 116 ? 31.449 9.269 -40.057 1.00 55.94 116 PHE A CA 1
ATOM 933 C C . PHE A 1 116 ? 31.662 8.268 -38.918 1.00 55.94 116 PHE A C 1
ATOM 935 O O . PHE A 1 116 ? 30.696 7.757 -38.365 1.00 55.94 116 PHE A O 1
ATOM 942 N N . ARG A 1 117 ? 32.917 8.066 -38.498 1.00 60.44 117 ARG A N 1
ATOM 943 C CA . ARG A 1 117 ? 33.240 7.181 -37.369 1.00 60.44 117 ARG A CA 1
ATOM 944 C C . ARG A 1 117 ? 32.580 7.633 -36.069 1.00 60.44 117 ARG A C 1
ATOM 946 O O . ARG A 1 117 ? 31.917 6.831 -35.436 1.00 60.44 117 ARG A O 1
ATOM 953 N N . ARG A 1 118 ? 32.631 8.932 -35.754 1.00 63.56 118 ARG A N 1
ATOM 954 C CA . ARG A 1 118 ? 31.910 9.501 -34.600 1.00 63.56 118 ARG A CA 1
ATOM 955 C C . ARG A 1 118 ? 30.396 9.310 -34.677 1.00 63.56 118 ARG A C 1
ATOM 957 O O . ARG A 1 118 ? 29.755 9.146 -33.652 1.00 63.56 118 ARG A O 1
ATOM 964 N N . LEU A 1 119 ? 29.809 9.379 -35.874 1.00 59.16 119 LEU A N 1
ATOM 965 C CA . LEU A 1 119 ? 28.376 9.138 -36.056 1.00 59.16 119 LEU A CA 1
ATOM 966 C C . LEU A 1 119 ? 28.011 7.675 -35.785 1.00 59.16 119 LEU A C 1
ATOM 968 O O . LEU A 1 119 ? 26.991 7.448 -35.143 1.00 59.16 119 LEU A O 1
ATOM 972 N N . MET A 1 120 ? 28.842 6.731 -36.234 1.00 58.16 120 MET A N 1
ATOM 973 C CA . MET A 1 120 ? 28.668 5.301 -35.961 1.00 58.16 120 MET A CA 1
ATOM 974 C C . MET A 1 120 ? 28.919 4.959 -34.487 1.00 58.16 120 MET A C 1
ATOM 976 O O . MET A 1 120 ? 28.113 4.264 -33.892 1.00 58.16 120 MET A O 1
ATOM 980 N N . GLU A 1 121 ? 29.961 5.518 -33.865 1.00 64.31 121 GLU A N 1
ATOM 981 C CA . GLU A 1 121 ? 30.234 5.363 -32.426 1.00 64.31 121 GLU A CA 1
ATOM 982 C C . GLU A 1 121 ? 29.062 5.886 -31.579 1.00 64.31 121 GLU A C 1
ATOM 984 O O . GLU A 1 121 ? 28.541 5.170 -30.731 1.00 64.31 121 GLU A O 1
ATOM 989 N N . CYS A 1 122 ? 28.567 7.100 -31.864 1.00 61.50 122 CYS A N 1
ATOM 990 C CA . CYS A 1 122 ? 27.381 7.629 -31.185 1.00 61.50 122 CYS A CA 1
ATOM 991 C C . CYS A 1 122 ? 26.127 6.775 -31.422 1.00 61.50 122 CYS A C 1
ATOM 993 O O . CYS A 1 122 ? 25.237 6.766 -30.578 1.00 61.50 122 CYS A O 1
ATOM 995 N N . TYR A 1 123 ? 26.014 6.129 -32.582 1.00 59.94 123 TYR A N 1
ATOM 996 C CA . TYR A 1 123 ? 24.900 5.241 -32.895 1.00 59.94 123 TYR A CA 1
ATOM 997 C C . TYR A 1 123 ? 24.976 3.949 -32.063 1.00 59.94 123 TYR A C 1
ATOM 999 O O . TYR A 1 123 ? 23.998 3.615 -31.398 1.00 59.94 123 TYR A O 1
ATOM 1007 N N . ASP A 1 124 ? 26.140 3.294 -32.021 1.00 61.22 124 ASP A N 1
ATOM 1008 C CA . ASP A 1 124 ? 26.360 2.073 -31.236 1.00 61.22 124 ASP A CA 1
ATOM 1009 C C . ASP A 1 124 ? 26.122 2.322 -29.739 1.00 61.22 124 ASP A C 1
ATOM 1011 O O . ASP A 1 124 ? 25.572 1.473 -29.036 1.00 61.22 124 ASP A O 1
ATOM 1015 N N . ASP A 1 125 ? 26.520 3.496 -29.242 1.00 68.62 125 ASP A N 1
ATOM 1016 C CA . ASP A 1 125 ? 26.282 3.896 -27.855 1.00 68.62 125 ASP A CA 1
ATOM 1017 C C . ASP A 1 125 ? 24.782 4.071 -27.570 1.00 68.62 125 ASP A C 1
ATOM 1019 O O . ASP A 1 125 ? 24.279 3.530 -26.586 1.00 68.62 125 ASP A O 1
ATOM 1023 N N . ILE A 1 126 ? 24.045 4.750 -28.458 1.00 60.66 126 ILE A N 1
ATOM 1024 C CA . ILE A 1 126 ? 22.585 4.920 -28.350 1.00 60.66 126 ILE A CA 1
ATOM 1025 C C . ILE A 1 126 ? 21.866 3.565 -28.370 1.00 60.66 126 ILE A C 1
ATOM 1027 O O . ILE A 1 126 ? 20.976 3.329 -27.550 1.00 60.66 126 ILE A O 1
ATOM 1031 N N . GLU A 1 127 ? 22.251 2.666 -29.275 1.00 55.91 127 GLU A N 1
ATOM 1032 C CA . GLU A 1 127 ? 21.662 1.331 -29.384 1.00 55.91 127 GLU A CA 1
ATOM 1033 C C . GLU A 1 127 ? 21.912 0.499 -28.119 1.00 55.91 127 GLU A C 1
ATOM 1035 O O . GLU A 1 127 ? 20.987 -0.119 -27.586 1.00 55.91 127 GLU A O 1
ATOM 1040 N N . LYS A 1 128 ? 23.141 0.519 -27.588 1.00 66.81 128 LYS A N 1
ATOM 1041 C CA . LYS A 1 128 ? 23.476 -0.158 -26.326 1.00 66.81 128 LYS A CA 1
ATOM 1042 C C . LYS A 1 128 ? 22.677 0.403 -25.157 1.00 66.81 128 LYS A C 1
ATOM 1044 O O . LYS A 1 128 ? 22.172 -0.379 -24.351 1.00 66.81 128 LYS A O 1
ATOM 1049 N N . THR A 1 129 ? 22.534 1.725 -25.060 1.00 61.97 129 THR A N 1
ATOM 1050 C CA . THR A 1 129 ? 21.734 2.365 -24.008 1.00 61.97 129 THR A CA 1
ATOM 1051 C C . THR A 1 129 ? 20.264 1.966 -24.108 1.00 61.97 129 THR A C 1
ATOM 1053 O O . THR A 1 129 ? 19.686 1.565 -23.102 1.00 61.97 129 THR A O 1
ATOM 1056 N N . LEU A 1 130 ? 19.673 1.983 -25.306 1.00 56.38 130 LEU A N 1
ATOM 1057 C CA . LEU A 1 130 ? 18.288 1.551 -25.521 1.00 56.38 130 LEU A CA 1
ATOM 1058 C C . LEU A 1 130 ? 18.077 0.081 -25.147 1.00 56.38 130 LEU A C 1
ATOM 1060 O O . LEU A 1 130 ? 17.166 -0.223 -24.379 1.00 56.38 130 LEU A O 1
ATOM 1064 N N . LYS A 1 131 ? 18.944 -0.825 -25.619 1.00 58.41 131 LYS A N 1
ATOM 1065 C CA . LYS A 1 131 ? 18.873 -2.254 -25.272 1.00 58.41 131 LYS A CA 1
ATOM 1066 C C . LYS A 1 131 ? 19.017 -2.481 -23.768 1.00 58.41 131 LYS A C 1
ATOM 1068 O O . LYS A 1 131 ? 18.278 -3.284 -23.203 1.00 58.41 131 LYS A O 1
ATOM 1073 N N . THR A 1 132 ? 19.923 -1.758 -23.111 1.00 62.00 132 THR A N 1
ATOM 1074 C CA . THR A 1 132 ? 20.120 -1.847 -21.653 1.00 62.00 132 THR A CA 1
ATOM 1075 C C . THR A 1 132 ? 18.886 -1.358 -20.897 1.00 62.00 132 THR A C 1
ATOM 1077 O O . THR A 1 132 ? 18.435 -2.034 -19.978 1.00 62.00 132 THR A O 1
ATOM 1080 N N . ASN A 1 133 ? 18.298 -0.235 -21.316 1.00 58.59 133 ASN A N 1
ATOM 1081 C CA . ASN A 1 133 ? 17.106 0.330 -20.686 1.00 58.59 133 ASN A CA 1
ATOM 1082 C C . ASN A 1 133 ? 15.873 -0.565 -20.874 1.00 58.59 133 ASN A C 1
ATOM 1084 O O . ASN A 1 133 ? 15.164 -0.813 -19.905 1.00 58.59 133 ASN A O 1
ATOM 1088 N N . ILE A 1 134 ? 15.640 -1.097 -22.081 1.00 57.00 134 ILE A N 1
ATOM 1089 C CA . ILE A 1 134 ? 14.548 -2.052 -22.346 1.00 57.00 134 ILE A CA 1
ATOM 1090 C C . ILE A 1 134 ? 14.730 -3.313 -21.498 1.00 57.00 134 ILE A C 1
ATOM 1092 O O . ILE A 1 134 ? 13.796 -3.743 -20.829 1.00 57.00 134 ILE A O 1
ATOM 1096 N N . THR A 1 135 ? 15.946 -3.864 -21.454 1.00 55.53 135 THR A N 1
ATOM 1097 C CA . THR A 1 135 ? 16.243 -5.046 -20.631 1.00 55.53 135 THR A CA 1
ATOM 1098 C C . THR A 1 135 ? 16.023 -4.760 -19.142 1.00 55.53 135 THR A C 1
ATOM 1100 O O . THR A 1 135 ? 15.461 -5.595 -18.439 1.00 55.53 135 THR A O 1
ATOM 1103 N N . GLY A 1 136 ? 16.421 -3.579 -18.658 1.00 52.12 136 GLY A N 1
ATOM 1104 C CA . GLY A 1 136 ? 16.169 -3.138 -17.284 1.00 52.12 136 GLY A CA 1
ATOM 1105 C C . GLY A 1 136 ? 14.677 -3.044 -16.965 1.00 52.12 136 GLY A C 1
ATOM 1106 O O . GLY A 1 136 ? 14.227 -3.629 -15.986 1.00 52.12 136 GLY A O 1
ATOM 1107 N N . LEU A 1 137 ? 13.893 -2.407 -17.839 1.00 55.50 137 LEU A N 1
ATOM 1108 C CA . LEU A 1 137 ? 12.438 -2.298 -17.691 1.00 55.50 137 LEU A CA 1
ATOM 1109 C C . LEU A 1 137 ? 11.744 -3.661 -17.715 1.00 55.50 137 LEU A C 1
ATOM 1111 O O . LEU A 1 137 ? 10.825 -3.896 -16.933 1.00 55.50 137 LEU A O 1
ATOM 1115 N N . GLU A 1 138 ? 12.176 -4.574 -18.586 1.00 58.16 138 GLU A N 1
ATOM 1116 C CA . GLU A 1 138 ? 11.655 -5.940 -18.609 1.00 58.16 138 GLU A CA 1
ATOM 1117 C C . GLU A 1 138 ? 11.966 -6.700 -17.316 1.00 58.16 138 GLU A C 1
ATOM 1119 O O . GLU A 1 138 ? 11.104 -7.428 -16.820 1.00 58.16 138 GLU A O 1
ATOM 1124 N N . LEU A 1 139 ? 13.178 -6.552 -16.773 1.00 57.03 139 LEU A N 1
ATOM 1125 C CA . LEU A 1 139 ? 13.577 -7.180 -15.512 1.00 57.03 139 LEU A CA 1
ATOM 1126 C C . LEU A 1 139 ? 12.763 -6.627 -14.341 1.00 57.03 139 LEU A C 1
ATOM 1128 O O . LEU A 1 139 ? 12.154 -7.412 -13.613 1.00 57.03 139 LEU A O 1
ATOM 1132 N N . ASP A 1 140 ? 12.688 -5.302 -14.210 1.00 59.09 140 ASP A N 1
ATOM 1133 C CA . ASP A 1 140 ? 11.905 -4.631 -13.171 1.00 59.09 140 ASP A CA 1
ATOM 1134 C C . ASP A 1 140 ? 10.431 -5.028 -13.268 1.00 59.09 140 ASP A C 1
ATOM 1136 O O . ASP A 1 140 ? 9.792 -5.369 -12.273 1.00 59.09 140 ASP A O 1
ATOM 1140 N N . PHE A 1 141 ? 9.880 -5.065 -14.482 1.00 66.25 141 PHE A N 1
ATOM 1141 C CA . PHE A 1 14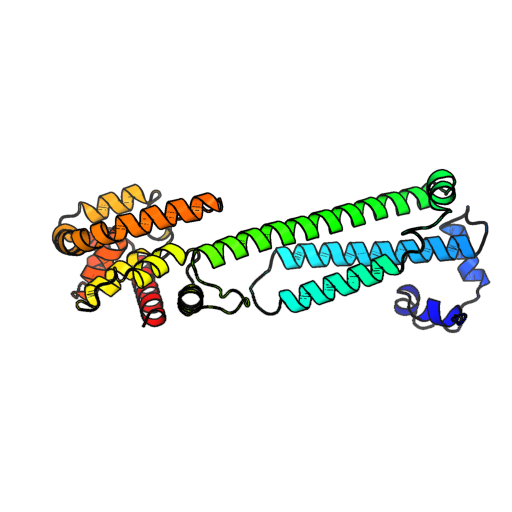1 ? 8.493 -5.449 -14.673 1.00 66.25 141 PHE A CA 1
ATOM 1142 C C . PHE A 1 141 ? 8.223 -6.909 -14.306 1.00 66.25 141 PHE A C 1
ATOM 1144 O O . PHE A 1 141 ? 7.249 -7.188 -13.603 1.00 66.25 141 PHE A O 1
ATOM 1151 N N . ARG A 1 142 ? 9.063 -7.852 -14.757 1.00 68.81 142 ARG A N 1
ATOM 1152 C CA . ARG A 1 142 ? 8.918 -9.270 -14.385 1.00 68.81 142 ARG A CA 1
ATOM 1153 C C . ARG A 1 142 ? 8.998 -9.436 -12.871 1.00 68.81 142 ARG A C 1
ATOM 1155 O O . ARG A 1 142 ? 8.181 -10.157 -12.307 1.00 68.81 142 ARG A O 1
ATOM 1162 N N . TYR A 1 143 ? 9.899 -8.703 -12.225 1.00 68.56 143 TYR A N 1
ATOM 1163 C CA . TYR A 1 143 ? 10.052 -8.696 -10.776 1.00 68.56 143 TYR A CA 1
ATOM 1164 C C . TYR A 1 143 ? 8.800 -8.182 -10.046 1.00 68.56 143 TYR A C 1
ATOM 1166 O O . TYR A 1 143 ? 8.306 -8.825 -9.117 1.00 68.56 143 TYR A O 1
ATOM 1174 N N . TYR A 1 144 ? 8.205 -7.074 -10.501 1.00 71.50 144 TYR A N 1
ATOM 1175 C CA . TYR A 1 144 ? 6.939 -6.591 -9.940 1.00 71.50 144 TYR A CA 1
ATOM 1176 C C . TYR A 1 144 ? 5.767 -7.527 -10.240 1.00 71.50 144 TYR A C 1
ATOM 1178 O O . TYR A 1 144 ? 4.907 -7.720 -9.382 1.00 71.50 144 TYR A O 1
ATOM 1186 N N . LEU A 1 145 ? 5.724 -8.151 -11.418 1.00 78.12 145 LEU A N 1
ATOM 1187 C CA . LEU A 1 145 ? 4.693 -9.131 -11.753 1.00 78.12 145 LEU A CA 1
ATOM 1188 C C . LEU A 1 145 ? 4.782 -10.372 -10.854 1.00 78.12 145 LEU A C 1
ATOM 1190 O O . LEU A 1 145 ? 3.750 -10.885 -10.424 1.00 78.12 145 LEU A O 1
ATOM 1194 N N . GLU A 1 146 ? 5.990 -10.840 -10.539 1.00 79.69 146 GLU A N 1
ATOM 1195 C CA . GLU A 1 146 ? 6.212 -11.908 -9.560 1.00 79.69 146 GLU A CA 1
ATOM 1196 C C . GLU A 1 146 ? 5.717 -11.507 -8.170 1.00 79.69 146 GLU A C 1
ATOM 1198 O O . GLU A 1 146 ? 5.014 -12.292 -7.537 1.00 79.69 146 GLU A O 1
ATOM 1203 N N . CYS A 1 147 ? 5.964 -10.266 -7.742 1.00 81.25 147 CYS A N 1
ATOM 1204 C CA . CYS A 1 147 ? 5.396 -9.727 -6.505 1.00 81.25 147 CYS A CA 1
ATOM 1205 C C . CYS A 1 147 ? 3.856 -9.768 -6.522 1.00 81.25 147 CYS A C 1
ATOM 1207 O O . CYS A 1 147 ? 3.232 -10.303 -5.608 1.00 81.25 147 CYS A O 1
ATOM 1209 N N . LEU A 1 148 ? 3.212 -9.297 -7.594 1.00 85.12 148 LEU A N 1
ATOM 1210 C CA . LEU A 1 148 ? 1.747 -9.334 -7.717 1.00 85.12 148 LEU A CA 1
ATOM 1211 C C . LEU A 1 148 ? 1.184 -10.768 -7.718 1.00 85.12 148 LEU A C 1
ATOM 1213 O O . LEU A 1 148 ? 0.089 -11.005 -7.203 1.00 85.12 148 LEU A O 1
ATOM 1217 N N . ARG A 1 149 ? 1.908 -11.728 -8.303 1.00 86.62 149 ARG A N 1
ATOM 1218 C CA . ARG A 1 149 ? 1.541 -13.155 -8.300 1.00 86.62 149 ARG A CA 1
ATOM 1219 C C . ARG A 1 149 ? 1.695 -13.784 -6.924 1.00 86.62 149 ARG A C 1
ATOM 1221 O O . ARG A 1 149 ? 0.809 -14.524 -6.512 1.00 86.62 149 ARG A O 1
ATOM 1228 N N . GLU A 1 150 ? 2.768 -13.456 -6.213 1.00 86.94 150 GLU A N 1
ATOM 1229 C CA . GLU A 1 150 ? 3.020 -13.899 -4.842 1.00 86.94 150 GLU A CA 1
ATOM 1230 C C . GLU A 1 150 ? 1.830 -13.513 -3.943 1.00 86.94 150 GLU A C 1
ATOM 1232 O O . GLU A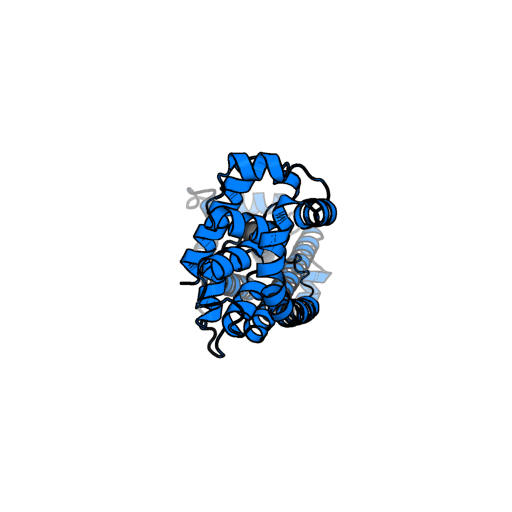 1 150 ? 1.264 -14.363 -3.260 1.00 86.94 150 GLU A O 1
ATOM 1237 N N . PHE A 1 151 ? 1.331 -12.277 -4.033 1.00 88.69 151 PHE A N 1
ATOM 1238 C CA . PHE A 1 151 ? 0.132 -11.839 -3.296 1.00 88.69 151 PHE A CA 1
ATOM 1239 C C . PHE A 1 151 ? -1.206 -12.359 -3.860 1.00 88.69 151 PHE A C 1
ATOM 1241 O O . PHE A 1 151 ? -2.271 -12.052 -3.321 1.00 88.69 151 PHE A O 1
ATOM 1248 N N . GLY A 1 152 ? -1.189 -13.160 -4.930 1.00 89.19 152 GLY A N 1
ATOM 1249 C CA . GLY A 1 152 ? -2.395 -13.726 -5.537 1.00 89.19 152 GLY A CA 1
ATOM 1250 C C . GLY A 1 152 ? -3.300 -12.679 -6.189 1.00 89.19 152 GLY A C 1
ATOM 1251 O O . GLY A 1 152 ? -4.512 -12.874 -6.272 1.00 89.19 152 GLY A O 1
ATOM 1252 N N . TRP A 1 153 ? -2.748 -11.544 -6.626 1.00 90.31 153 TRP A N 1
ATOM 1253 C CA . TRP A 1 153 ? -3.513 -10.450 -7.242 1.00 90.31 153 TRP A CA 1
ATOM 1254 C C . TRP A 1 153 ? -3.714 -10.622 -8.742 1.00 90.31 153 TRP A C 1
ATOM 1256 O O . TRP A 1 153 ? -4.564 -9.958 -9.337 1.00 90.31 153 TRP A O 1
ATOM 1266 N N . THR A 1 154 ? -2.939 -11.514 -9.354 1.00 87.25 154 THR A N 1
ATOM 1267 C CA . THR A 1 154 ? -3.033 -11.825 -10.778 1.00 87.25 154 THR A CA 1
ATOM 1268 C C . THR A 1 154 ? -3.209 -13.319 -10.994 1.00 87.25 154 THR A C 1
ATOM 1270 O O . THR A 1 154 ? -2.632 -14.145 -10.289 1.00 87.25 154 THR A O 1
ATOM 1273 N N . GLU A 1 155 ? -4.028 -13.663 -11.977 1.00 81.38 155 GLU A N 1
ATOM 1274 C CA . GLU A 1 155 ? -4.197 -15.023 -12.463 1.00 81.38 155 GLU A CA 1
ATOM 1275 C C . GLU A 1 155 ? -3.030 -15.427 -13.381 1.00 81.38 155 GLU A C 1
ATOM 1277 O O . GLU A 1 155 ? -2.348 -14.563 -13.946 1.00 81.38 155 GLU A O 1
ATOM 1282 N N . PRO A 1 156 ? -2.826 -16.737 -13.627 1.00 75.31 156 PRO A N 1
ATOM 1283 C CA . PRO A 1 156 ? -1.826 -17.217 -14.584 1.00 75.31 156 PRO A CA 1
ATOM 1284 C C . PRO A 1 156 ? -1.978 -16.618 -15.991 1.00 75.31 156 PRO A C 1
ATOM 1286 O O . PRO A 1 156 ? -0.985 -16.450 -16.691 1.00 75.31 156 PRO A O 1
ATOM 1289 N N . GLN A 1 157 ? -3.204 -16.252 -16.382 1.00 73.69 157 GLN A N 1
ATOM 1290 C CA . GLN A 1 157 ? -3.530 -15.618 -17.667 1.00 73.69 157 GLN A CA 1
ATOM 1291 C C . GLN A 1 157 ? -3.419 -14.080 -17.638 1.00 73.69 157 GLN A C 1
ATOM 1293 O O . GLN A 1 157 ? -3.918 -13.411 -18.535 1.00 73.69 157 GLN A O 1
ATOM 1298 N N . HIS A 1 158 ? -2.781 -13.509 -16.610 1.00 68.44 158 HIS A N 1
ATOM 1299 C CA . HIS A 1 158 ? -2.587 -12.066 -16.402 1.00 68.44 158 HIS A CA 1
ATOM 1300 C C . HIS A 1 158 ? -3.863 -11.251 -16.100 1.00 68.44 158 HIS A C 1
ATOM 1302 O O . HIS A 1 158 ? -3.813 -10.022 -16.061 1.00 68.44 158 HIS A O 1
ATOM 1308 N N . GLY A 1 159 ? -4.995 -11.908 -15.825 1.00 81.38 159 GLY A N 1
ATOM 1309 C CA . GLY A 1 159 ? -6.200 -11.256 -15.300 1.00 81.38 159 GLY A CA 1
ATOM 1310 C C . GLY A 1 159 ? -6.048 -10.840 -13.831 1.00 81.38 159 GLY A C 1
ATOM 1311 O O . GLY A 1 159 ? -5.272 -11.443 -13.097 1.00 81.38 159 GLY A O 1
ATOM 1312 N N . LEU A 1 160 ? -6.784 -9.819 -13.382 1.00 85.94 160 LEU A N 1
ATOM 1313 C CA . LEU A 1 160 ? -6.827 -9.425 -11.965 1.00 85.94 160 LEU A CA 1
ATOM 1314 C C . LEU A 1 160 ? -7.802 -10.307 -11.180 1.00 85.94 160 LEU A C 1
ATOM 1316 O O . LEU A 1 160 ? -8.975 -10.405 -11.551 1.00 85.94 160 LEU A O 1
ATOM 1320 N N . THR A 1 161 ? -7.344 -10.855 -10.054 1.00 89.31 161 THR A N 1
ATOM 1321 C CA . THR A 1 161 ? -8.210 -11.545 -9.084 1.00 89.31 161 THR A CA 1
ATOM 1322 C C . THR A 1 161 ? -9.070 -10.538 -8.312 1.00 89.31 161 THR A C 1
ATOM 1324 O O . THR A 1 161 ? -8.839 -9.329 -8.379 1.00 89.31 161 THR A O 1
ATOM 1327 N N . GLU A 1 162 ? -10.052 -11.002 -7.533 1.00 87.25 162 GLU A N 1
ATOM 1328 C CA . GLU A 1 162 ? -10.833 -10.109 -6.659 1.00 87.25 162 GLU A CA 1
ATOM 1329 C C . GLU A 1 162 ? -9.949 -9.363 -5.648 1.00 87.25 162 GLU A C 1
ATOM 1331 O O . GLU A 1 162 ? -10.100 -8.154 -5.482 1.00 87.25 162 GLU A O 1
ATOM 1336 N N . SER A 1 163 ? -8.949 -10.027 -5.059 1.00 87.50 163 SER A N 1
ATOM 1337 C CA . SER A 1 163 ? -7.962 -9.368 -4.192 1.00 87.50 163 SER A CA 1
ATOM 1338 C C . SER A 1 163 ? -7.166 -8.297 -4.940 1.00 87.50 163 SER A C 1
ATOM 1340 O O . SER A 1 163 ? -6.968 -7.206 -4.408 1.00 87.50 163 SER A O 1
ATOM 1342 N N . GLY A 1 164 ? -6.781 -8.559 -6.195 1.00 89.19 164 GLY A N 1
ATOM 1343 C CA . GLY A 1 164 ? -6.123 -7.566 -7.049 1.00 89.19 164 GLY A CA 1
ATOM 1344 C C . GLY A 1 164 ? -7.022 -6.372 -7.387 1.00 89.19 164 GLY A C 1
ATOM 1345 O O . GLY A 1 164 ? -6.567 -5.227 -7.389 1.00 89.19 164 GLY A O 1
ATOM 1346 N N . LYS A 1 165 ? -8.321 -6.603 -7.613 1.00 89.69 165 LYS A N 1
ATOM 1347 C CA . LYS A 1 165 ? -9.305 -5.528 -7.828 1.00 89.69 165 LYS A CA 1
ATOM 1348 C C . LYS A 1 165 ? -9.488 -4.679 -6.572 1.00 89.69 165 LYS A C 1
ATOM 1350 O O . LYS A 1 165 ? -9.501 -3.454 -6.686 1.00 89.69 165 LYS A O 1
ATOM 1355 N N . ILE A 1 166 ? -9.595 -5.302 -5.396 1.00 89.81 166 ILE A N 1
ATOM 1356 C CA . ILE A 1 166 ? -9.678 -4.596 -4.109 1.00 89.81 166 ILE A CA 1
ATOM 1357 C C . ILE A 1 166 ? -8.417 -3.754 -3.905 1.00 89.81 166 ILE A C 1
ATOM 1359 O O . ILE A 1 166 ? -8.535 -2.551 -3.677 1.00 89.81 166 ILE A O 1
ATOM 1363 N N . ALA A 1 167 ? -7.226 -4.344 -4.078 1.00 90.00 167 ALA A N 1
ATOM 1364 C CA . ALA A 1 167 ? -5.941 -3.660 -3.934 1.00 90.00 167 ALA A CA 1
ATOM 1365 C C . ALA A 1 167 ? -5.903 -2.341 -4.721 1.00 90.00 167 ALA A C 1
ATOM 1367 O O . ALA A 1 167 ? -5.610 -1.288 -4.154 1.00 90.00 167 ALA A O 1
ATOM 1368 N N . ILE A 1 168 ? -6.291 -2.381 -5.999 1.00 88.00 168 ILE A N 1
ATOM 1369 C CA . ILE A 1 168 ? -6.319 -1.204 -6.877 1.00 88.00 168 ILE A CA 1
ATOM 1370 C C . ILE A 1 168 ? -7.345 -0.165 -6.407 1.00 88.00 168 ILE A C 1
ATOM 1372 O O . ILE A 1 168 ? -7.054 1.031 -6.411 1.00 88.00 168 ILE A O 1
ATOM 1376 N N . ARG A 1 169 ? -8.544 -0.596 -5.998 1.00 89.31 169 ARG A N 1
ATOM 1377 C CA . ARG A 1 169 ? -9.622 0.312 -5.570 1.00 89.31 169 ARG A CA 1
ATOM 1378 C C . ARG A 1 169 ? -9.262 1.102 -4.315 1.00 89.31 169 ARG A C 1
ATOM 1380 O O . ARG A 1 169 ? -9.616 2.277 -4.221 1.00 89.31 169 ARG A O 1
ATOM 1387 N N . THR A 1 170 ? -8.517 0.496 -3.386 1.00 86.69 170 THR A N 1
ATOM 1388 C CA . THR A 1 170 ? -8.128 1.155 -2.126 1.00 86.69 170 THR A CA 1
ATOM 1389 C C . THR A 1 170 ? -7.324 2.443 -2.323 1.00 86.69 170 THR A C 1
ATOM 1391 O O . THR A 1 170 ? -7.348 3.308 -1.451 1.00 86.69 170 THR A O 1
ATOM 1394 N N . GLY A 1 171 ? -6.615 2.599 -3.450 1.00 85.50 171 GLY A N 1
ATOM 1395 C CA . GLY A 1 171 ? -5.783 3.775 -3.719 1.00 85.50 171 GLY A CA 1
ATOM 1396 C C . GLY A 1 171 ? -4.615 3.961 -2.740 1.00 85.50 171 GLY A C 1
ATOM 1397 O O . GLY A 1 171 ? -4.051 5.053 -2.673 1.00 85.50 171 GLY A O 1
ATOM 1398 N N . LEU A 1 172 ? -4.273 2.926 -1.965 1.00 86.81 172 LEU A N 1
ATOM 1399 C CA . LEU A 1 172 ? -3.096 2.906 -1.102 1.00 86.81 172 LEU A CA 1
ATOM 1400 C C . LEU A 1 172 ? -1.832 2.750 -1.951 1.00 86.81 172 LEU A C 1
ATOM 1402 O O . LEU A 1 172 ? -1.827 2.001 -2.930 1.00 86.81 172 LEU A O 1
ATOM 1406 N N . LYS A 1 173 ? -0.739 3.402 -1.547 1.00 85.06 173 LYS A N 1
ATOM 1407 C CA . LYS A 1 173 ? 0.599 3.127 -2.082 1.00 85.06 173 LYS A CA 1
ATOM 1408 C C . LYS A 1 173 ? 1.020 1.689 -1.770 1.00 85.06 173 LYS A C 1
ATOM 1410 O O . LYS A 1 173 ? 1.679 1.062 -2.595 1.00 85.06 173 LYS A O 1
ATOM 1415 N N . PHE A 1 174 ? 0.609 1.166 -0.614 1.00 86.88 174 PHE A N 1
ATOM 1416 C CA . PHE A 1 174 ? 0.893 -0.203 -0.184 1.00 86.88 174 PHE A CA 1
ATOM 1417 C C . PHE A 1 174 ? -0.382 -0.962 0.228 1.00 86.88 174 PHE A C 1
ATOM 1419 O O . PHE A 1 174 ? -0.695 -1.057 1.417 1.00 86.88 174 PHE A O 1
ATOM 1426 N N . PRO A 1 175 ? -1.139 -1.527 -0.732 1.00 90.81 175 PRO A N 1
ATOM 1427 C CA . PRO A 1 175 ? -2.374 -2.252 -0.429 1.00 90.81 175 PRO A CA 1
ATOM 1428 C C . PRO A 1 175 ? -2.171 -3.657 0.170 1.00 90.81 175 PRO A C 1
ATOM 1430 O O . PRO A 1 175 ? -3.129 -4.248 0.673 1.00 90.81 175 PRO A O 1
ATOM 1433 N N . GLN A 1 176 ? -0.954 -4.211 0.131 1.00 91.69 176 GLN A N 1
ATOM 1434 C CA . GLN A 1 176 ? -0.646 -5.587 0.554 1.00 91.69 176 GLN A CA 1
ATOM 1435 C C . GLN A 1 176 ? -1.107 -5.886 1.984 1.00 91.69 176 GLN A C 1
ATOM 1437 O O . GLN A 1 176 ? -1.902 -6.807 2.152 1.00 91.69 176 GLN A O 1
ATOM 1442 N N . PRO A 1 177 ? -0.739 -5.098 3.010 1.00 93.06 177 PRO A N 1
ATOM 1443 C CA . PRO A 1 177 ? -1.097 -5.432 4.389 1.00 93.06 177 PRO A CA 1
ATOM 1444 C C . PRO A 1 177 ? -2.610 -5.472 4.626 1.00 93.06 177 PRO A C 1
ATOM 1446 O O . PRO A 1 177 ? -3.118 -6.361 5.304 1.00 93.06 177 PRO A O 1
ATOM 1449 N N . LEU A 1 178 ? -3.345 -4.532 4.027 1.00 93.69 178 LEU A N 1
ATOM 1450 C CA . LEU A 1 178 ? -4.797 -4.466 4.152 1.00 93.69 178 LEU A CA 1
ATOM 1451 C C . LEU A 1 178 ? -5.476 -5.643 3.439 1.00 93.69 178 LEU A C 1
ATOM 1453 O O . LEU A 1 178 ? -6.358 -6.283 4.006 1.00 93.69 178 LEU A O 1
ATOM 1457 N N . THR A 1 179 ? -5.068 -5.940 2.206 1.00 93.25 179 THR A N 1
ATOM 1458 C CA . THR A 1 179 ? -5.666 -7.037 1.424 1.00 93.25 179 THR A CA 1
ATOM 1459 C C . THR A 1 179 ? -5.384 -8.413 2.019 1.00 93.25 179 THR A C 1
ATOM 1461 O O . THR A 1 179 ? -6.280 -9.255 2.010 1.00 93.25 179 THR A O 1
ATOM 1464 N N . GLU A 1 180 ? -4.204 -8.632 2.601 1.00 93.81 180 GLU A N 1
ATOM 1465 C CA . GLU A 1 180 ? -3.890 -9.868 3.326 1.00 93.81 180 GLU A CA 1
ATOM 1466 C C . GLU A 1 180 ? -4.752 -9.984 4.592 1.00 93.81 180 GLU A C 1
ATOM 1468 O O . GLU A 1 180 ? -5.378 -11.017 4.811 1.00 93.81 180 GLU A O 1
ATOM 1473 N N . CYS A 1 181 ? -4.910 -8.907 5.371 1.00 93.56 181 CYS A N 1
ATOM 1474 C CA . CYS A 1 181 ? -5.826 -8.898 6.519 1.00 93.56 181 CYS A CA 1
ATOM 1475 C C . CYS A 1 181 ? -7.288 -9.183 6.131 1.00 93.56 181 CYS A C 1
ATOM 1477 O O . CYS A 1 181 ? -8.003 -9.842 6.887 1.00 93.56 181 CYS A O 1
ATOM 1479 N N . ILE A 1 182 ? -7.744 -8.708 4.966 1.00 92.31 182 ILE A N 1
ATOM 1480 C CA . ILE A 1 182 ? -9.077 -9.030 4.430 1.00 92.31 182 ILE A CA 1
ATOM 1481 C C . ILE A 1 182 ? -9.157 -10.515 4.065 1.00 92.31 182 ILE A C 1
ATOM 1483 O O . ILE A 1 182 ? -10.115 -11.183 4.450 1.00 92.31 182 ILE A O 1
ATOM 1487 N N . ARG A 1 183 ? -8.154 -11.042 3.350 1.00 91.06 183 ARG A N 1
ATOM 1488 C CA . ARG A 1 183 ? -8.129 -12.442 2.901 1.00 91.06 183 ARG A CA 1
ATOM 1489 C C . ARG A 1 183 ? -8.123 -13.423 4.073 1.00 91.06 183 ARG A C 1
ATOM 1491 O O . ARG A 1 183 ? -8.830 -14.422 4.024 1.00 91.06 183 ARG A O 1
ATOM 1498 N N . GLU A 1 184 ? -7.373 -13.110 5.125 1.00 91.94 184 GLU A N 1
ATOM 1499 C CA . GLU A 1 184 ? -7.287 -13.924 6.343 1.00 91.94 184 GLU A CA 1
ATOM 1500 C C . GLU A 1 184 ? -8.465 -13.686 7.315 1.00 91.94 184 GLU A C 1
ATOM 1502 O O . GLU A 1 184 ? -8.500 -14.256 8.404 1.00 91.94 184 GLU A O 1
ATOM 1507 N N . GLY A 1 185 ? -9.445 -12.844 6.955 1.00 91.62 185 GLY A N 1
ATOM 1508 C CA . GLY A 1 185 ? -10.645 -12.611 7.767 1.00 91.62 185 GLY A CA 1
ATOM 1509 C C . GLY A 1 185 ? -10.374 -11.918 9.108 1.00 91.62 185 GLY A C 1
ATOM 1510 O O . GLY A 1 185 ? -11.095 -12.139 10.079 1.00 91.62 185 GLY A O 1
ATOM 1511 N N . ILE A 1 186 ? -9.327 -11.091 9.182 1.00 92.94 186 ILE A N 1
ATOM 1512 C CA . ILE A 1 186 ? -8.907 -10.404 10.414 1.00 92.94 186 ILE A CA 1
ATOM 1513 C C . ILE A 1 186 ? -9.875 -9.280 10.801 1.00 92.94 186 ILE A C 1
ATOM 1515 O O . ILE A 1 186 ? -10.053 -8.984 11.986 1.00 92.94 186 ILE A O 1
ATOM 1519 N N . LEU A 1 187 ? -10.495 -8.635 9.810 1.00 91.00 187 LEU A N 1
ATOM 1520 C CA . LEU A 1 187 ? -11.439 -7.546 10.041 1.00 91.00 187 LEU A CA 1
ATOM 1521 C C . LEU A 1 187 ? -12.775 -8.102 10.581 1.00 91.00 187 LEU A C 1
ATOM 1523 O O . LEU A 1 187 ? -13.384 -8.949 9.926 1.00 91.00 187 LEU A O 1
ATOM 1527 N N . PRO A 1 188 ? -13.253 -7.647 11.756 1.00 89.00 188 PRO A N 1
ATOM 1528 C CA . PRO A 1 188 ? -14.444 -8.206 12.393 1.00 89.00 188 PRO A CA 1
ATOM 1529 C C . PRO A 1 188 ? -15.720 -7.845 11.621 1.00 89.00 188 PRO A C 1
ATOM 1531 O O . PRO A 1 188 ? -16.096 -6.677 11.535 1.00 89.00 188 PRO A O 1
ATOM 1534 N N . ALA A 1 189 ? -16.421 -8.851 11.099 1.00 86.88 189 ALA A N 1
ATOM 1535 C CA . ALA A 1 189 ? -17.684 -8.656 10.383 1.00 86.88 189 ALA A CA 1
ATOM 1536 C C . ALA A 1 189 ? -18.862 -8.295 11.314 1.00 86.88 189 ALA A C 1
ATOM 1538 O O . ALA A 1 189 ? -19.835 -7.681 10.881 1.00 86.88 189 ALA A O 1
ATOM 1539 N N . ASP A 1 190 ? -18.777 -8.674 12.590 1.00 90.81 190 ASP A N 1
ATOM 1540 C CA . ASP A 1 190 ? -19.799 -8.482 13.622 1.00 90.81 190 ASP A CA 1
ATOM 1541 C C . ASP A 1 190 ? -19.747 -7.100 14.294 1.00 90.81 190 ASP A C 1
ATOM 1543 O O . ASP A 1 190 ? -20.740 -6.656 14.871 1.00 90.81 190 ASP A O 1
ATOM 1547 N N . ASP A 1 191 ? -18.620 -6.392 14.185 1.00 92.75 191 ASP A N 1
ATOM 1548 C CA . ASP A 1 191 ? -18.424 -5.057 14.755 1.00 92.75 191 ASP A CA 1
ATOM 1549 C C . ASP A 1 191 ? -17.923 -4.062 13.687 1.00 92.75 191 ASP A C 1
ATOM 1551 O O . ASP A 1 191 ? -16.713 -3.829 13.543 1.00 92.75 191 ASP A O 1
ATOM 1555 N N . PRO A 1 192 ? -18.848 -3.414 12.947 1.00 92.38 192 PRO A N 1
ATOM 1556 C CA . PRO A 1 192 ? -18.498 -2.474 11.883 1.00 92.38 192 PRO A CA 1
ATOM 1557 C C . PRO A 1 192 ? -17.662 -1.282 12.363 1.00 92.38 192 PRO A C 1
ATOM 1559 O O . PRO A 1 192 ? -16.888 -0.716 11.589 1.00 92.38 192 PRO A O 1
ATOM 1562 N N . ALA A 1 193 ? -17.798 -0.878 13.632 1.00 95.12 193 ALA A N 1
ATOM 1563 C CA . ALA A 1 193 ? -17.029 0.230 14.186 1.00 95.12 193 ALA A CA 1
ATOM 1564 C C . ALA A 1 193 ? -15.556 -0.157 14.371 1.00 95.12 193 ALA A C 1
ATOM 1566 O O . ALA A 1 193 ? -14.672 0.625 14.012 1.00 95.12 193 ALA A O 1
ATOM 1567 N N . LYS A 1 194 ? -15.286 -1.369 14.874 1.00 95.25 194 LYS A N 1
ATOM 1568 C CA . LYS A 1 194 ? -13.917 -1.892 14.995 1.00 95.25 194 LYS A CA 1
ATOM 1569 C C . LYS A 1 194 ? -13.304 -2.225 13.640 1.00 95.25 194 LYS A C 1
ATOM 1571 O O . LYS A 1 194 ? -12.143 -1.889 13.426 1.00 95.25 194 LYS A O 1
ATOM 1576 N N . SER A 1 195 ? -14.071 -2.793 12.706 1.00 94.56 195 SER A N 1
ATOM 1577 C CA . SER A 1 195 ? -13.591 -3.029 11.336 1.00 94.56 195 SER A CA 1
ATOM 1578 C C . SER A 1 195 ? -13.177 -1.728 10.649 1.00 94.56 195 SER A C 1
ATOM 1580 O O . SER A 1 195 ? -12.096 -1.650 10.064 1.00 94.56 195 SER A O 1
ATOM 1582 N N . PHE A 1 196 ? -14.000 -0.683 10.769 1.00 95.44 196 PHE A N 1
ATOM 1583 C CA . PHE A 1 196 ? -13.679 0.641 10.241 1.00 95.44 196 PHE A CA 1
ATOM 1584 C C . PHE A 1 196 ? -12.412 1.223 10.874 1.00 95.44 196 PHE A C 1
ATOM 1586 O O . PHE A 1 196 ? -11.550 1.759 10.178 1.00 95.44 196 PHE A O 1
ATOM 1593 N N . ALA A 1 197 ? -12.292 1.116 12.198 1.00 96.38 197 ALA A N 1
ATOM 1594 C CA . ALA A 1 197 ? -11.133 1.608 12.928 1.00 96.38 197 ALA A CA 1
ATOM 1595 C C . ALA A 1 197 ? -9.839 0.909 12.486 1.00 96.38 197 ALA A C 1
ATOM 1597 O O . ALA A 1 197 ? -8.868 1.593 12.172 1.00 96.38 197 ALA A O 1
ATOM 1598 N N . LEU A 1 198 ? -9.842 -0.426 12.403 1.00 94.94 198 LEU A N 1
ATOM 1599 C CA . LEU A 1 198 ? -8.681 -1.204 11.961 1.00 94.94 198 LEU A CA 1
ATOM 1600 C C . LEU A 1 198 ? -8.291 -0.883 10.519 1.00 94.94 198 LEU A C 1
ATOM 1602 O O . LEU A 1 198 ? -7.126 -0.629 10.233 1.00 94.94 198 LEU A O 1
ATOM 1606 N N . THR A 1 199 ? -9.269 -0.810 9.618 1.00 94.12 199 THR A N 1
ATOM 1607 C CA . THR A 1 199 ? -9.032 -0.421 8.219 1.00 94.12 199 THR A CA 1
ATOM 1608 C C . THR A 1 199 ? -8.362 0.950 8.132 1.00 94.12 199 THR A C 1
ATOM 1610 O O . THR A 1 199 ? -7.435 1.167 7.354 1.00 94.12 199 THR A O 1
ATOM 1613 N N . GLY A 1 200 ? -8.793 1.888 8.971 1.00 93.12 200 GLY A N 1
ATOM 1614 C CA . GLY A 1 200 ? -8.225 3.223 8.991 1.00 93.12 200 GLY A CA 1
ATOM 1615 C C . GLY A 1 200 ? -6.804 3.321 9.548 1.00 93.12 200 GLY A C 1
ATOM 1616 O O . GLY A 1 200 ? -6.162 4.334 9.296 1.00 93.12 200 GLY A O 1
ATOM 1617 N N . GLY A 1 201 ? -6.279 2.297 10.232 1.00 93.00 201 GLY A N 1
ATOM 1618 C CA . GLY A 1 201 ? -4.862 2.239 10.618 1.00 93.00 201 GLY A CA 1
ATOM 1619 C C . GLY A 1 201 ? -3.903 2.006 9.440 1.00 93.00 201 GLY A C 1
ATOM 1620 O O . GLY A 1 201 ? -2.695 2.205 9.580 1.00 93.00 201 GLY A O 1
ATOM 1621 N N . PHE A 1 202 ? -4.440 1.636 8.270 1.00 92.94 202 PHE A N 1
ATOM 1622 C CA . PHE A 1 202 ? -3.722 1.597 6.992 1.00 92.94 202 PHE A CA 1
ATOM 1623 C C . PHE A 1 202 ? -3.802 2.924 6.224 1.00 92.94 202 PHE A C 1
ATOM 1625 O O . PHE A 1 202 ? -3.276 3.030 5.117 1.00 92.94 202 PHE A O 1
ATOM 1632 N N . ALA A 1 203 ? -4.473 3.949 6.764 1.00 89.75 203 ALA A N 1
ATOM 1633 C CA . ALA A 1 203 ? -4.579 5.230 6.087 1.00 89.75 203 ALA A CA 1
ATOM 1634 C C . ALA A 1 203 ? -3.207 5.919 6.041 1.00 89.75 203 ALA A C 1
ATOM 1636 O O . ALA A 1 203 ? -2.716 6.462 7.030 1.00 89.75 203 ALA A O 1
ATOM 1637 N N . GLU A 1 204 ? -2.610 5.949 4.851 1.00 82.19 204 GLU A N 1
ATOM 1638 C CA . GLU A 1 204 ? -1.323 6.598 4.594 1.00 82.19 204 GLU A CA 1
ATOM 1639 C C . GLU A 1 204 ? -1.423 8.106 4.839 1.00 82.19 204 GLU A C 1
ATOM 1641 O O . GLU A 1 204 ? -1.854 8.888 3.983 1.00 82.19 204 GLU A O 1
ATOM 1646 N N . MET A 1 205 ? -1.071 8.526 6.045 1.00 80.19 205 MET A N 1
ATOM 1647 C CA . MET A 1 205 ? -1.091 9.916 6.465 1.00 80.19 205 MET A CA 1
ATOM 1648 C C . MET A 1 205 ? 0.326 10.355 6.782 1.00 80.19 205 MET A C 1
ATOM 1650 O O . MET A 1 205 ? 1.070 9.658 7.464 1.00 80.19 205 MET A O 1
ATOM 1654 N N . ASP A 1 206 ? 0.668 11.538 6.290 1.00 76.00 206 ASP A N 1
ATOM 1655 C CA . ASP A 1 206 ? 1.946 12.160 6.584 1.00 76.00 206 ASP A CA 1
ATOM 1656 C C . ASP A 1 206 ? 2.023 12.522 8.074 1.00 76.00 206 ASP A C 1
ATOM 1658 O O . ASP A 1 206 ? 1.109 13.153 8.614 1.00 76.00 206 ASP A O 1
ATOM 1662 N N . VAL A 1 207 ? 3.110 12.123 8.732 1.00 73.12 207 VAL A N 1
ATOM 1663 C CA . VAL A 1 207 ? 3.368 12.403 10.149 1.00 73.12 207 VAL A CA 1
ATOM 1664 C C . VAL A 1 207 ? 3.476 13.913 10.385 1.00 73.12 207 VAL A C 1
ATOM 1666 O O . VAL A 1 207 ? 2.995 14.417 11.404 1.00 73.12 207 VAL A O 1
ATOM 1669 N N . GLU A 1 208 ? 3.989 14.658 9.402 1.00 73.12 208 GLU A N 1
ATOM 1670 C CA . GLU A 1 208 ? 4.064 16.118 9.458 1.00 73.12 208 GLU A CA 1
ATOM 1671 C C . GLU A 1 208 ? 2.675 16.760 9.514 1.00 73.12 208 GLU A C 1
ATOM 1673 O O . GLU A 1 208 ? 2.480 17.769 10.197 1.00 73.12 208 GLU A O 1
ATOM 1678 N N . ALA A 1 209 ? 1.667 16.139 8.888 1.00 69.31 209 ALA A N 1
ATOM 1679 C CA . ALA A 1 209 ? 0.289 16.619 8.956 1.00 69.31 209 ALA A CA 1
ATOM 1680 C C . ALA A 1 209 ? -0.285 16.552 10.383 1.00 69.31 209 ALA A C 1
ATOM 1682 O O . ALA A 1 209 ? -1.215 17.292 10.707 1.00 69.31 209 ALA A O 1
ATOM 1683 N N . TYR A 1 210 ? 0.279 15.705 11.249 1.00 72.12 210 TYR A N 1
ATOM 1684 C CA . TYR A 1 210 ? -0.060 15.632 12.671 1.00 72.12 210 TYR A CA 1
ATOM 1685 C C . TYR A 1 210 ? 0.728 16.631 13.534 1.00 72.12 210 TYR A C 1
ATOM 1687 O O . TYR A 1 210 ? 0.496 16.699 14.740 1.00 72.12 210 TYR A O 1
ATOM 1695 N N . GLY A 1 211 ? 1.634 17.420 12.942 1.00 68.88 211 GLY A N 1
ATOM 1696 C CA . GLY A 1 211 ? 2.468 18.392 13.651 1.00 68.88 211 GLY A CA 1
ATOM 1697 C C . GLY A 1 211 ? 3.595 17.758 14.471 1.00 68.88 211 GLY A C 1
ATOM 1698 O O . GLY A 1 211 ? 4.087 18.379 15.413 1.00 68.88 211 GLY A O 1
ATOM 1699 N N . VAL A 1 212 ? 3.993 16.522 14.150 1.00 71.62 212 VAL A N 1
ATOM 1700 C CA . VAL A 1 212 ? 5.036 15.771 14.864 1.00 71.62 212 VAL A CA 1
ATOM 1701 C C . VAL A 1 212 ? 6.125 15.347 13.879 1.00 71.62 212 VAL A C 1
ATOM 1703 O O . VAL A 1 212 ? 5.843 15.048 12.726 1.00 71.62 212 VAL A O 1
ATOM 1706 N N . ARG A 1 213 ? 7.386 15.332 14.330 1.00 67.00 213 ARG A N 1
ATOM 1707 C CA . ARG A 1 213 ? 8.543 14.967 13.488 1.00 67.00 213 ARG A CA 1
ATOM 1708 C C . ARG A 1 213 ? 8.780 13.462 13.377 1.00 67.00 213 ARG A C 1
ATOM 1710 O O . ARG A 1 213 ? 9.467 13.027 12.465 1.00 67.00 213 ARG A O 1
ATOM 1717 N N . ASN A 1 214 ? 8.277 12.686 14.336 1.00 76.19 214 ASN A N 1
ATOM 1718 C CA . ASN A 1 214 ? 8.481 11.244 14.405 1.00 76.19 214 ASN A CA 1
ATOM 1719 C C . ASN A 1 214 ? 7.157 10.525 14.705 1.00 76.19 214 ASN A C 1
ATOM 1721 O O . ASN A 1 214 ? 6.433 10.883 15.638 1.00 76.19 214 ASN A O 1
ATOM 1725 N N . LYS A 1 215 ? 6.892 9.487 13.912 1.00 77.25 215 LYS A N 1
ATOM 1726 C CA . LYS A 1 215 ? 5.768 8.567 14.022 1.00 77.25 215 LYS A CA 1
ATOM 1727 C C . LYS A 1 215 ? 5.700 7.878 15.385 1.00 77.25 215 LYS A C 1
ATOM 1729 O O . LYS A 1 215 ? 4.644 7.890 16.006 1.00 77.25 215 LYS A O 1
ATOM 1734 N N . GLU A 1 216 ? 6.820 7.358 15.881 1.00 80.19 216 GLU A N 1
ATOM 1735 C CA . GLU A 1 216 ? 6.886 6.608 17.147 1.00 80.19 216 GLU A CA 1
ATOM 1736 C C . GLU A 1 216 ? 6.473 7.484 18.335 1.00 80.19 216 GLU A C 1
ATOM 1738 O O . GLU A 1 216 ? 5.780 7.046 19.252 1.00 80.19 216 GLU A O 1
ATOM 1743 N N . SER A 1 217 ? 6.847 8.766 18.291 1.00 80.31 217 SER A N 1
ATOM 1744 C CA . SER A 1 217 ? 6.468 9.744 19.311 1.00 80.31 217 SER A CA 1
ATOM 1745 C C . SER A 1 217 ? 4.962 10.019 19.306 1.00 80.31 217 SER A C 1
ATOM 1747 O O . SER A 1 217 ? 4.356 10.128 20.374 1.00 80.31 217 SER A O 1
ATOM 1749 N N . LEU A 1 218 ? 4.347 10.098 18.120 1.00 82.75 218 LEU A N 1
ATOM 1750 C CA . LEU A 1 218 ? 2.901 10.262 17.975 1.00 82.75 218 LEU A CA 1
ATOM 1751 C C . LEU A 1 218 ? 2.148 9.017 18.468 1.00 82.75 218 LEU A C 1
ATOM 1753 O O . LEU A 1 218 ? 1.207 9.149 19.253 1.00 82.75 218 LEU A O 1
ATOM 1757 N N . GLU A 1 219 ? 2.600 7.832 18.051 1.00 86.88 219 GLU A N 1
ATOM 1758 C CA . GLU A 1 219 ? 2.070 6.527 18.460 1.00 86.88 219 GLU A CA 1
ATOM 1759 C C . GLU A 1 219 ? 2.078 6.414 19.992 1.00 86.88 219 GLU A C 1
ATOM 1761 O O . GLU A 1 219 ? 1.029 6.282 20.622 1.00 86.88 219 GLU A O 1
ATOM 1766 N N . TYR A 1 220 ? 3.248 6.602 20.608 1.00 85.88 220 TYR A N 1
ATOM 1767 C CA . TYR A 1 220 ? 3.425 6.538 22.055 1.00 85.88 220 TYR A CA 1
ATOM 1768 C C . TYR A 1 220 ? 2.546 7.554 22.793 1.00 85.88 220 TYR A C 1
ATOM 1770 O O . TYR A 1 220 ? 1.895 7.206 23.780 1.00 85.88 220 TYR A O 1
ATOM 1778 N N . LYS A 1 221 ? 2.495 8.807 22.322 1.00 86.12 221 LYS A N 1
ATOM 1779 C CA . LYS A 1 221 ? 1.709 9.874 22.958 1.00 86.12 221 LYS A CA 1
ATOM 1780 C C . LYS A 1 221 ? 0.216 9.559 22.960 1.00 86.12 221 LYS A C 1
ATOM 1782 O O . LYS A 1 221 ? -0.448 9.769 23.973 1.00 86.12 221 LYS A O 1
ATOM 1787 N N . ILE A 1 222 ? -0.319 9.092 21.832 1.00 87.88 222 ILE A N 1
ATOM 1788 C CA . ILE A 1 222 ? -1.747 8.790 21.713 1.00 87.88 222 ILE A CA 1
ATOM 1789 C C . ILE A 1 222 ? -2.074 7.546 22.519 1.00 87.88 222 ILE A C 1
ATOM 1791 O O . ILE A 1 222 ? -3.002 7.599 23.318 1.00 87.88 222 ILE A O 1
ATOM 1795 N N . LEU A 1 223 ? -1.320 6.457 22.347 1.00 88.88 223 LEU A N 1
ATOM 1796 C CA . LEU A 1 223 ? -1.633 5.172 22.970 1.00 88.88 223 LEU A CA 1
ATOM 1797 C C . LEU A 1 223 ? -1.532 5.216 24.502 1.00 88.88 223 LEU A C 1
ATOM 1799 O O . LEU A 1 223 ? -2.353 4.581 25.159 1.00 88.88 223 LEU A O 1
ATOM 1803 N N . ASN A 1 224 ? -0.631 6.027 25.071 1.00 86.38 224 ASN A N 1
ATOM 1804 C CA . ASN A 1 224 ? -0.494 6.204 26.525 1.00 86.38 224 ASN A CA 1
ATOM 1805 C C . ASN A 1 224 ? -1.388 7.303 27.130 1.00 86.38 224 ASN A C 1
ATOM 1807 O O . ASN A 1 224 ? -1.290 7.582 28.326 1.00 86.38 224 ASN A O 1
ATOM 1811 N N . SER A 1 225 ? -2.249 7.953 26.344 1.00 88.25 225 SER A N 1
ATOM 1812 C CA . SER A 1 225 ? -3.169 8.961 26.880 1.00 88.25 225 SER A CA 1
ATOM 1813 C C . SER A 1 225 ? -4.289 8.321 27.717 1.00 88.25 225 SER A C 1
ATOM 1815 O O . SER A 1 225 ? -4.763 7.230 27.419 1.00 88.25 225 SER A O 1
ATOM 1817 N N . GLU A 1 226 ? -4.790 9.005 28.752 1.00 88.75 226 GLU A N 1
ATOM 1818 C CA . GLU A 1 226 ? -5.968 8.513 29.500 1.00 88.75 226 GLU A CA 1
ATOM 1819 C C . GLU A 1 226 ? -7.197 8.345 28.594 1.00 88.75 226 GLU A C 1
ATOM 1821 O O . GLU A 1 226 ? -8.016 7.451 28.789 1.00 88.75 226 GLU A O 1
ATOM 1826 N N . PHE A 1 227 ? -7.298 9.184 27.562 1.00 90.50 227 PHE A N 1
ATOM 1827 C CA . PHE A 1 227 ? -8.366 9.130 26.574 1.00 90.50 227 PHE A CA 1
ATOM 1828 C C . PHE A 1 227 ? -8.358 7.828 25.754 1.00 90.50 227 PHE A C 1
ATOM 1830 O O . PHE A 1 227 ? -9.422 7.272 25.483 1.00 90.50 227 PHE A O 1
ATOM 1837 N N . SER A 1 228 ? -7.184 7.337 25.348 1.00 91.06 228 SER A N 1
ATOM 1838 C CA . SER A 1 228 ? -7.062 6.182 24.452 1.00 91.06 228 SER A CA 1
ATOM 1839 C C . SER A 1 228 ? -7.279 4.844 25.144 1.00 91.06 228 SER A C 1
ATOM 1841 O O . SER A 1 228 ? -7.646 3.895 24.457 1.00 91.06 228 SER A O 1
ATOM 1843 N N . LYS A 1 229 ? -7.069 4.741 26.466 1.00 90.25 229 LYS A N 1
ATOM 1844 C CA . LYS A 1 229 ? -7.006 3.455 27.191 1.00 90.25 229 LYS A CA 1
ATOM 1845 C C . LYS A 1 229 ? -8.170 2.511 26.889 1.00 90.25 229 LYS A C 1
ATOM 1847 O O . LYS A 1 229 ? -7.934 1.336 26.629 1.00 90.25 229 LYS A O 1
ATOM 1852 N N . GLY A 1 230 ? -9.404 3.022 26.899 1.00 91.56 230 GLY A N 1
ATOM 1853 C CA . GLY A 1 230 ? -10.601 2.214 26.635 1.00 91.56 230 GLY A CA 1
ATOM 1854 C C . GLY A 1 230 ? -10.693 1.730 25.185 1.00 91.56 230 GLY A C 1
ATOM 1855 O O . GLY A 1 230 ? -10.964 0.567 24.929 1.00 91.56 230 GLY A O 1
ATOM 1856 N N . TYR A 1 231 ? -10.405 2.601 24.221 1.00 94.19 231 TYR A N 1
ATOM 1857 C CA . TYR A 1 231 ? -10.451 2.239 22.800 1.00 94.19 231 TYR A CA 1
ATOM 1858 C C . TYR A 1 231 ? -9.284 1.327 22.403 1.00 94.19 231 TYR A C 1
ATOM 1860 O O . TYR A 1 231 ? -9.438 0.424 21.585 1.00 94.19 231 TYR A O 1
ATOM 1868 N N . TYR A 1 232 ? -8.114 1.549 22.998 1.00 93.94 232 TYR A N 1
ATOM 1869 C CA . TYR A 1 232 ? -6.923 0.737 22.799 1.00 93.94 232 TYR A CA 1
ATOM 1870 C C . TYR A 1 232 ? -7.114 -0.686 23.320 1.00 93.94 232 TYR A C 1
ATOM 1872 O O . TYR A 1 232 ? -6.797 -1.631 22.604 1.00 93.94 232 TYR A O 1
ATOM 1880 N N . SER A 1 233 ? -7.679 -0.859 24.520 1.00 93.69 233 SER A N 1
ATOM 1881 C CA . SER A 1 233 ? -7.937 -2.193 25.075 1.00 93.69 233 SER A CA 1
ATOM 1882 C C . SER A 1 233 ? -8.946 -2.994 24.248 1.00 93.69 233 SER A C 1
ATOM 1884 O O . SER A 1 233 ? -8.852 -4.217 24.194 1.00 93.69 233 SER A O 1
ATOM 1886 N N . GLU A 1 234 ? -9.869 -2.323 23.556 1.00 94.75 234 GLU A N 1
ATOM 1887 C CA . GLU A 1 234 ? -10.805 -2.963 22.630 1.00 94.75 234 GLU A CA 1
ATOM 1888 C C . GLU A 1 234 ? -10.169 -3.381 21.298 1.00 94.75 234 GLU A C 1
ATOM 1890 O O . GLU A 1 234 ? -10.553 -4.407 20.735 1.00 94.75 234 GLU A O 1
ATOM 1895 N N . LEU A 1 235 ? -9.223 -2.594 20.775 1.00 95.12 235 LEU A N 1
ATOM 1896 C CA . LEU A 1 235 ? -8.565 -2.871 19.492 1.00 95.12 235 LEU A CA 1
ATOM 1897 C C . LEU A 1 235 ? -7.370 -3.811 19.625 1.00 95.12 235 LEU A C 1
ATOM 1899 O O . LEU A 1 235 ? -7.088 -4.558 18.691 1.00 95.12 235 LEU A O 1
ATOM 1903 N N . MET A 1 236 ? -6.680 -3.798 20.766 1.00 94.69 236 MET A N 1
ATOM 1904 C CA . MET A 1 236 ? -5.455 -4.566 20.977 1.00 94.69 236 MET A CA 1
ATOM 1905 C C . MET A 1 236 ? -5.617 -6.066 20.673 1.00 94.69 236 MET A C 1
ATOM 1907 O O . MET A 1 236 ? -4.799 -6.590 19.922 1.00 94.69 236 MET A O 1
ATOM 1911 N N . PRO A 1 237 ? -6.672 -6.770 21.133 1.00 94.12 237 PRO A N 1
ATOM 1912 C CA . PRO A 1 237 ? -6.838 -8.189 20.816 1.00 94.12 237 PRO A CA 1
ATOM 1913 C C . PRO A 1 237 ? -7.017 -8.460 19.318 1.00 94.12 237 PRO A C 1
ATOM 1915 O O . PRO A 1 237 ? -6.634 -9.519 18.830 1.00 94.12 237 PRO A O 1
ATOM 1918 N N . LEU A 1 238 ? -7.612 -7.520 18.576 1.00 93.94 238 LEU A N 1
ATOM 1919 C CA . LEU A 1 238 ? -7.764 -7.636 17.126 1.00 93.94 238 LEU A CA 1
ATOM 1920 C C . LEU A 1 238 ? -6.447 -7.334 16.411 1.00 93.94 238 LEU A C 1
ATOM 1922 O O . LEU A 1 238 ? -6.081 -8.037 15.475 1.00 93.94 238 LEU A O 1
ATOM 1926 N N . TYR A 1 239 ? -5.702 -6.337 16.890 1.00 94.12 239 TYR A N 1
ATOM 1927 C CA . TYR A 1 239 ? -4.370 -6.035 16.381 1.00 94.12 239 TYR A CA 1
ATOM 1928 C C . TYR A 1 239 ? -3.396 -7.202 16.596 1.00 94.12 239 TYR A C 1
ATOM 1930 O O . TYR A 1 239 ? -2.689 -7.570 15.670 1.00 94.12 239 TYR A O 1
ATOM 1938 N N . GLN A 1 240 ? -3.428 -7.863 17.756 1.00 94.62 240 GLN A N 1
ATOM 1939 C CA . GLN A 1 240 ? -2.625 -9.065 18.028 1.00 94.62 240 GLN A CA 1
ATOM 1940 C C . GLN A 1 240 ? -2.946 -10.229 17.081 1.00 94.62 240 GLN A C 1
ATOM 1942 O O . GLN A 1 240 ? -2.078 -11.044 16.787 1.00 94.62 240 GLN A O 1
ATOM 1947 N N . LYS A 1 241 ? -4.183 -10.315 16.575 1.00 93.75 241 LYS A N 1
ATOM 1948 C CA . LYS A 1 241 ? -4.539 -11.275 15.518 1.00 93.75 241 LYS A CA 1
ATOM 1949 C C . LYS A 1 241 ? -4.018 -10.845 14.145 1.00 93.75 241 LYS A C 1
ATOM 1951 O O . LYS A 1 241 ? -3.695 -11.704 13.334 1.00 93.75 241 LYS A O 1
ATOM 1956 N N . ALA A 1 242 ? -3.949 -9.539 13.887 1.00 94.12 242 ALA A N 1
ATOM 1957 C CA . ALA A 1 242 ? -3.434 -8.977 12.642 1.00 94.12 242 ALA A CA 1
ATOM 1958 C C . ALA A 1 242 ? -1.901 -9.044 12.549 1.00 94.12 242 ALA A C 1
ATOM 1960 O O . ALA A 1 242 ? -1.362 -9.249 11.468 1.00 94.12 242 ALA A O 1
ATOM 1961 N N . GLU A 1 243 ? -1.197 -8.880 13.669 1.00 94.25 243 GLU A N 1
ATOM 1962 C CA . GLU A 1 243 ? 0.263 -8.752 13.737 1.00 94.25 243 GLU A CA 1
ATOM 1963 C C . GLU A 1 243 ? 1.031 -9.872 13.007 1.00 94.25 243 GLU A C 1
ATOM 1965 O O . GLU A 1 243 ? 1.949 -9.534 12.253 1.00 94.25 243 GLU A O 1
ATOM 1970 N N . PRO A 1 244 ? 0.666 -11.169 13.116 1.00 95.00 244 PRO A N 1
ATOM 1971 C CA . PRO A 1 244 ? 1.325 -12.223 12.346 1.00 95.00 244 PRO A CA 1
ATOM 1972 C C . PRO A 1 244 ? 1.162 -12.044 10.833 1.00 95.00 244 PRO A C 1
ATOM 1974 O O . PRO A 1 244 ? 2.127 -12.209 10.089 1.00 95.00 244 PRO A O 1
ATOM 1977 N N . VAL A 1 245 ? -0.035 -11.655 10.376 1.00 95.06 245 VAL A N 1
ATOM 1978 C CA . VAL A 1 245 ? -0.330 -11.409 8.953 1.00 95.06 245 VAL A CA 1
ATOM 1979 C C . VAL A 1 245 ? 0.459 -10.202 8.449 1.00 95.06 245 VAL A C 1
ATOM 1981 O O . VAL A 1 245 ? 1.054 -10.249 7.372 1.00 95.06 245 VAL A O 1
ATOM 1984 N N . LEU A 1 246 ? 0.522 -9.132 9.245 1.00 93.62 246 LEU A N 1
ATOM 1985 C CA . LEU A 1 246 ? 1.291 -7.928 8.927 1.00 93.62 246 LEU A CA 1
ATOM 1986 C C . LEU A 1 246 ? 2.792 -8.224 8.843 1.00 93.62 246 LEU A C 1
ATOM 1988 O O . LEU A 1 246 ? 3.431 -7.847 7.862 1.00 93.62 246 LEU A O 1
ATOM 1992 N N . SER A 1 247 ? 3.331 -8.950 9.823 1.00 92.00 247 SER A N 1
ATOM 1993 C CA . SER A 1 247 ? 4.741 -9.354 9.865 1.00 92.00 247 SER A CA 1
ATOM 1994 C C . SER A 1 247 ? 5.101 -10.235 8.672 1.00 92.00 247 SER A C 1
ATOM 1996 O O . SER A 1 247 ? 6.063 -9.956 7.959 1.00 92.00 247 SER A O 1
ATOM 1998 N N . GLN A 1 248 ? 4.278 -11.245 8.376 1.00 92.62 248 GLN A N 1
ATOM 1999 C CA . GLN A 1 248 ? 4.480 -12.107 7.214 1.00 92.62 248 GLN A CA 1
ATOM 2000 C C . GLN A 1 248 ? 4.414 -11.310 5.905 1.00 92.62 248 GLN A C 1
ATOM 2002 O O . GLN A 1 248 ? 5.221 -11.521 5.000 1.00 92.62 248 GLN A O 1
ATOM 2007 N N . THR A 1 249 ? 3.480 -10.365 5.797 1.00 91.62 249 THR A N 1
ATOM 2008 C CA . THR A 1 249 ? 3.369 -9.488 4.625 1.00 91.62 249 THR A CA 1
ATOM 2009 C C . THR A 1 249 ? 4.617 -8.623 4.459 1.00 91.62 249 THR A C 1
ATOM 2011 O O . THR A 1 249 ? 5.128 -8.490 3.347 1.00 91.62 249 THR A O 1
ATOM 2014 N N . GLN A 1 250 ? 5.148 -8.078 5.555 1.00 86.56 250 GLN A N 1
ATOM 2015 C CA . GLN A 1 250 ? 6.390 -7.311 5.564 1.00 86.56 250 GLN A CA 1
ATOM 2016 C C . GLN A 1 250 ? 7.583 -8.155 5.121 1.00 86.56 250 GLN A C 1
ATOM 2018 O O . GLN A 1 250 ? 8.326 -7.728 4.241 1.00 86.56 250 GLN A O 1
ATOM 2023 N N . GLU A 1 251 ? 7.734 -9.371 5.644 1.00 85.81 251 GLU A N 1
ATOM 2024 C CA . GLU A 1 251 ? 8.787 -10.294 5.212 1.00 85.81 251 GLU A CA 1
ATOM 2025 C C . GLU A 1 251 ? 8.694 -10.622 3.719 1.00 85.81 251 GLU A C 1
ATOM 2027 O O . GLU A 1 251 ? 9.709 -10.632 3.021 1.00 85.81 251 GLU A O 1
ATOM 2032 N N . ARG A 1 252 ? 7.482 -10.861 3.203 1.00 84.06 252 ARG A N 1
ATOM 2033 C CA . ARG A 1 252 ? 7.261 -11.121 1.773 1.00 84.06 252 ARG A CA 1
ATOM 2034 C C . ARG A 1 252 ? 7.629 -9.908 0.926 1.00 84.06 252 ARG A C 1
ATOM 2036 O O . ARG A 1 252 ? 8.351 -10.065 -0.051 1.00 84.06 252 ARG A O 1
ATOM 2043 N N . MET A 1 253 ? 7.215 -8.707 1.325 1.00 79.69 253 MET A N 1
ATOM 2044 C CA . MET A 1 253 ? 7.557 -7.461 0.627 1.00 79.69 253 MET A CA 1
ATOM 2045 C C . MET A 1 253 ? 9.061 -7.166 0.639 1.00 79.69 253 MET A C 1
ATOM 2047 O O . MET A 1 253 ? 9.606 -6.723 -0.372 1.00 79.69 253 MET A O 1
ATOM 2051 N N . LEU A 1 254 ? 9.756 -7.491 1.732 1.00 76.00 254 LEU A N 1
ATOM 2052 C CA . LEU A 1 254 ? 11.209 -7.341 1.835 1.00 76.00 254 LEU A CA 1
ATOM 2053 C C . LEU A 1 254 ? 11.974 -8.247 0.861 1.00 76.00 254 LEU A C 1
ATOM 2055 O O . LEU A 1 254 ? 13.022 -7.838 0.364 1.00 76.00 254 LEU A O 1
ATOM 2059 N N . ARG A 1 255 ? 11.451 -9.435 0.516 1.00 75.44 255 ARG A N 1
ATOM 2060 C CA . ARG A 1 255 ? 12.034 -10.285 -0.548 1.00 75.44 255 ARG A CA 1
ATOM 2061 C C . ARG A 1 255 ? 12.002 -9.601 -1.915 1.00 75.44 255 ARG A C 1
ATOM 2063 O O . ARG A 1 255 ? 12.851 -9.890 -2.755 1.00 75.44 255 ARG A O 1
ATOM 2070 N N . PHE A 1 256 ? 11.067 -8.668 -2.098 1.00 70.50 256 PHE A N 1
ATOM 2071 C CA . PHE A 1 256 ? 10.974 -7.811 -3.276 1.00 70.50 256 PHE A CA 1
ATOM 2072 C C . PHE A 1 256 ? 11.715 -6.469 -3.118 1.00 70.50 256 PHE A C 1
ATOM 2074 O O . PHE A 1 256 ? 11.521 -5.554 -3.911 1.00 70.50 256 PHE A O 1
ATOM 2081 N N . GLY A 1 257 ? 12.528 -6.303 -2.067 1.00 68.38 257 GLY A N 1
ATOM 2082 C CA . GLY A 1 257 ? 13.229 -5.046 -1.788 1.00 68.38 257 GLY A CA 1
ATOM 2083 C C . GLY A 1 257 ? 12.302 -3.883 -1.415 1.00 68.38 257 GLY A C 1
ATOM 2084 O O . GLY A 1 257 ? 12.734 -2.731 -1.425 1.00 68.38 257 GLY A O 1
ATOM 2085 N N . ILE A 1 258 ? 11.033 -4.158 -1.089 1.00 75.12 258 ILE A N 1
ATOM 2086 C CA . ILE A 1 258 ? 10.043 -3.132 -0.758 1.00 75.12 258 ILE A CA 1
ATOM 2087 C C . ILE A 1 258 ? 9.915 -3.018 0.759 1.00 75.12 258 ILE A C 1
ATOM 2089 O O . ILE A 1 258 ? 9.516 -3.956 1.449 1.00 75.12 258 ILE A O 1
ATOM 2093 N N . PHE A 1 259 ? 10.199 -1.824 1.275 1.00 75.06 259 PHE A N 1
ATOM 2094 C CA . PHE A 1 259 ? 10.007 -1.492 2.681 1.00 75.06 259 PHE A CA 1
ATOM 2095 C C . PHE A 1 259 ? 8.596 -0.956 2.907 1.00 75.06 259 PHE A C 1
ATOM 2097 O O . PHE A 1 259 ? 8.235 0.113 2.411 1.00 75.06 259 PHE A O 1
ATOM 2104 N N . LEU A 1 260 ? 7.799 -1.711 3.661 1.00 77.12 260 LEU A N 1
ATOM 2105 C CA . LEU A 1 260 ? 6.452 -1.301 4.035 1.00 77.12 260 LEU A CA 1
ATOM 2106 C C . LEU A 1 260 ? 6.468 -0.308 5.206 1.00 77.12 260 LEU A C 1
ATOM 2108 O O . LEU A 1 260 ? 7.232 -0.499 6.154 1.00 77.12 260 LEU A O 1
ATOM 2112 N N . PRO A 1 261 ? 5.602 0.722 5.186 1.00 77.25 261 PRO A N 1
ATOM 2113 C CA . PRO A 1 261 ? 5.358 1.532 6.368 1.00 77.25 261 PRO A CA 1
ATOM 2114 C C . PRO A 1 261 ? 4.629 0.700 7.428 1.00 77.25 261 PRO A C 1
ATOM 2116 O O . PRO A 1 261 ? 3.736 -0.084 7.111 1.00 77.25 261 PRO A O 1
ATOM 2119 N N . GLU A 1 262 ? 4.974 0.908 8.697 1.00 81.81 262 GLU A N 1
ATOM 2120 C CA . GLU A 1 262 ? 4.290 0.221 9.797 1.00 81.81 262 GLU A CA 1
ATOM 2121 C C . GLU A 1 262 ? 2.806 0.616 9.873 1.00 81.81 262 GLU A C 1
ATOM 2123 O O . GLU A 1 262 ? 2.421 1.753 9.577 1.00 81.81 262 GLU A O 1
ATOM 2128 N N . TYR A 1 263 ? 1.969 -0.300 10.338 1.00 90.69 263 TYR A N 1
ATOM 2129 C CA . TYR A 1 263 ? 0.577 -0.011 10.662 1.00 90.69 263 TYR A CA 1
ATOM 2130 C C . TYR A 1 263 ? 0.475 0.984 11.833 1.00 90.69 263 TYR A C 1
ATOM 2132 O O . TYR A 1 263 ? 1.256 0.901 12.777 1.00 90.69 263 TYR A O 1
ATOM 2140 N N . MET A 1 264 ? -0.483 1.920 11.796 1.00 91.62 264 MET A N 1
ATOM 2141 C CA . MET A 1 264 ? -0.674 2.903 12.874 1.00 91.62 264 MET A CA 1
ATOM 2142 C C . MET A 1 264 ? -1.883 2.565 13.740 1.00 91.62 264 MET A C 1
ATOM 2144 O O . MET A 1 264 ? -3.023 2.931 13.439 1.00 91.62 264 MET A O 1
ATOM 2148 N N . LEU A 1 265 ? -1.636 1.930 14.883 1.00 93.25 265 LEU A N 1
ATOM 2149 C CA . LEU A 1 265 ? -2.685 1.594 15.845 1.00 93.25 265 LEU A CA 1
ATOM 2150 C C . LEU A 1 265 ? -3.284 2.850 16.490 1.00 93.25 265 LEU A C 1
ATOM 2152 O O . LEU A 1 265 ? -4.484 2.913 16.758 1.00 93.25 265 LEU A O 1
ATOM 2156 N N . SER A 1 266 ? -2.473 3.888 16.670 1.00 93.00 266 SER A N 1
ATOM 2157 C CA . SER A 1 266 ? -2.919 5.206 17.127 1.00 93.00 266 SER A CA 1
ATOM 2158 C C . SER A 1 266 ? -4.006 5.827 16.235 1.00 93.00 266 SER A C 1
ATOM 2160 O O . SER A 1 266 ? -4.966 6.408 16.749 1.00 93.00 266 SER A O 1
ATOM 2162 N N . GLN A 1 267 ? -3.920 5.659 14.910 1.00 94.50 267 GLN A N 1
ATOM 2163 C CA . GLN A 1 267 ? -4.962 6.109 13.980 1.00 94.50 267 GLN A CA 1
ATOM 2164 C C . GLN A 1 267 ? -6.258 5.317 14.169 1.00 94.50 267 GLN A C 1
ATOM 2166 O O . GLN A 1 267 ? -7.337 5.911 14.234 1.00 94.50 267 GLN A O 1
ATOM 2171 N N . ALA A 1 268 ? -6.154 3.994 14.320 1.00 95.88 268 ALA A N 1
ATOM 2172 C CA . ALA A 1 268 ? -7.306 3.136 14.566 1.00 95.88 268 ALA A CA 1
ATOM 2173 C C . ALA A 1 268 ? -8.029 3.515 15.870 1.00 95.88 268 ALA A C 1
ATOM 2175 O O . ALA A 1 268 ? -9.254 3.625 15.893 1.00 95.88 268 ALA A O 1
ATOM 2176 N N . VAL A 1 269 ? -7.284 3.824 16.935 1.00 96.38 269 VAL A N 1
ATOM 2177 C CA . VAL A 1 269 ? -7.834 4.314 18.211 1.00 96.38 269 VAL A CA 1
ATOM 2178 C C . VAL A 1 269 ? -8.645 5.602 18.025 1.00 96.38 269 VAL A C 1
ATOM 2180 O O . VAL A 1 269 ? -9.772 5.697 18.517 1.00 96.38 269 VAL A O 1
ATOM 2183 N N . ILE A 1 270 ? -8.111 6.581 17.286 1.00 95.69 270 ILE A N 1
ATOM 2184 C CA . ILE A 1 270 ? -8.812 7.846 17.000 1.00 95.69 270 ILE A CA 1
ATOM 2185 C C . ILE A 1 270 ? -10.116 7.584 16.242 1.00 95.69 270 ILE A C 1
ATOM 2187 O O . ILE A 1 270 ? -11.155 8.168 16.561 1.00 95.69 270 ILE A O 1
ATOM 2191 N N . LEU A 1 271 ? -10.072 6.702 15.244 1.00 97.31 271 LEU A N 1
ATOM 2192 C CA . LEU A 1 271 ? -11.224 6.386 14.406 1.00 97.31 271 LEU A CA 1
ATOM 2193 C C .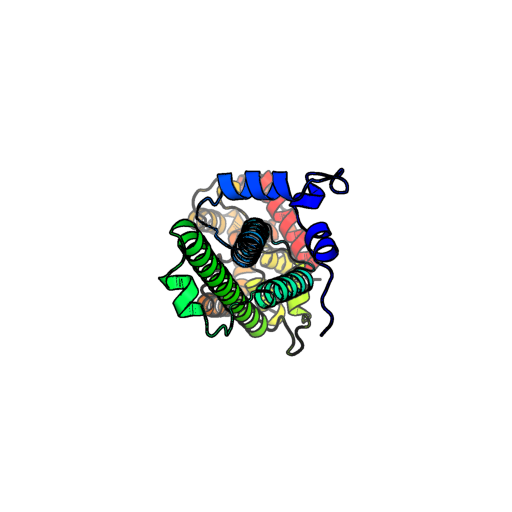 LEU A 1 271 ? -12.295 5.591 15.149 1.00 97.31 271 LEU A C 1
ATOM 2195 O O . LEU A 1 271 ? -13.481 5.849 14.938 1.00 97.31 271 LEU A O 1
ATOM 2199 N N . LEU A 1 272 ? -11.908 4.691 16.058 1.00 97.44 272 LEU A N 1
ATOM 2200 C CA . LEU A 1 272 ? -12.860 3.998 16.923 1.00 97.44 272 LEU A CA 1
ATOM 2201 C C . LEU A 1 272 ? -13.568 4.986 17.850 1.00 97.44 272 LEU A C 1
ATOM 2203 O O . LEU A 1 272 ? -14.793 4.955 17.965 1.00 97.44 272 LEU A O 1
ATOM 2207 N N . ALA A 1 273 ? -12.819 5.898 18.469 1.00 96.50 273 ALA A N 1
ATOM 2208 C CA . ALA A 1 273 ? -13.407 6.922 19.321 1.00 96.50 273 ALA A CA 1
ATOM 2209 C C . ALA A 1 273 ? -14.378 7.824 18.545 1.00 96.50 273 ALA A C 1
ATOM 2211 O O . ALA A 1 273 ? -15.472 8.121 19.029 1.00 96.50 273 ALA A O 1
ATOM 2212 N N . TRP A 1 274 ? -14.021 8.208 17.315 1.00 97.44 274 TRP A N 1
ATOM 2213 C CA . TRP A 1 274 ? -14.918 8.946 16.427 1.00 97.44 274 TRP A CA 1
ATOM 2214 C C . TRP A 1 274 ? -16.191 8.152 16.096 1.00 97.44 274 TRP A C 1
ATOM 2216 O O . TRP A 1 274 ? -17.293 8.678 16.251 1.00 97.44 274 TRP A O 1
ATOM 2226 N N . LYS A 1 275 ? -16.070 6.870 15.721 1.00 96.44 275 LYS A N 1
ATOM 2227 C CA . LYS A 1 275 ? -17.224 5.991 15.452 1.00 96.44 275 LYS A CA 1
ATOM 2228 C C . LYS A 1 275 ? -18.132 5.804 16.666 1.00 96.44 275 LYS A C 1
ATOM 2230 O O . LYS A 1 275 ? -19.336 5.646 16.491 1.00 96.44 275 LYS A O 1
ATOM 2235 N N . LYS A 1 276 ? -17.582 5.880 17.880 1.00 95.50 276 LYS A N 1
ATOM 2236 C CA . LYS A 1 276 ? -18.334 5.848 19.144 1.00 95.50 276 LYS A CA 1
ATOM 2237 C C . LYS A 1 276 ? -18.920 7.204 19.563 1.00 95.50 276 LYS A C 1
ATOM 2239 O O . LYS A 1 276 ? -19.499 7.310 20.640 1.00 95.50 276 LYS A O 1
ATOM 2244 N N . GLY A 1 277 ? -18.815 8.232 18.717 1.00 94.88 277 GLY A N 1
ATOM 2245 C CA . GLY A 1 277 ? -19.493 9.519 18.895 1.00 94.88 277 GLY A CA 1
ATOM 2246 C C . GLY A 1 277 ? -18.604 10.665 19.383 1.00 94.88 277 GLY A C 1
ATOM 2247 O O . GLY A 1 277 ? -19.113 11.757 19.647 1.00 94.88 277 GLY A O 1
ATOM 2248 N N . ALA A 1 278 ? -17.286 10.473 19.493 1.00 95.06 278 ALA A N 1
ATOM 2249 C CA . ALA A 1 278 ? -16.386 11.574 19.819 1.00 95.06 278 ALA A CA 1
ATOM 2250 C C . ALA A 1 278 ? -16.345 12.611 18.680 1.00 95.06 278 ALA A C 1
ATOM 2252 O O . ALA A 1 278 ? -16.140 12.284 17.511 1.00 95.06 278 ALA A O 1
ATOM 2253 N N . LYS A 1 279 ? -16.499 13.894 19.025 1.00 95.62 279 LYS A N 1
ATOM 2254 C CA . LYS A 1 279 ? -16.397 15.002 18.060 1.00 95.62 279 LYS A CA 1
ATOM 2255 C C . LYS A 1 279 ? -14.941 15.248 17.661 1.00 95.62 279 LYS A C 1
ATOM 2257 O O . LYS A 1 279 ? -14.053 15.168 18.509 1.00 95.62 279 LYS A O 1
ATOM 2262 N N . ALA A 1 280 ? -14.707 15.646 16.409 1.00 93.81 280 ALA A N 1
ATOM 2263 C CA . ALA A 1 280 ? -13.365 15.920 15.883 1.00 93.81 280 ALA A CA 1
ATOM 2264 C C . ALA A 1 280 ? -12.591 16.967 16.711 1.00 93.81 280 ALA A C 1
ATOM 2266 O O . ALA A 1 280 ? -11.413 16.768 16.991 1.00 93.81 280 ALA A O 1
ATOM 2267 N N . ASP A 1 281 ? -13.256 18.023 17.194 1.00 93.50 281 ASP A N 1
ATOM 2268 C CA . ASP A 1 281 ? -12.634 19.041 18.060 1.00 93.50 281 ASP A CA 1
ATOM 2269 C C . ASP A 1 281 ? -12.215 18.498 19.431 1.00 93.50 281 ASP A C 1
ATOM 2271 O O . ASP A 1 281 ? -11.251 18.961 20.043 1.00 93.50 281 ASP A O 1
ATOM 2275 N N . THR A 1 282 ? -12.949 17.514 19.951 1.00 93.19 282 THR A N 1
ATOM 2276 C CA . THR A 1 282 ? -12.601 16.845 21.208 1.00 93.19 282 THR A CA 1
ATOM 2277 C C . THR A 1 282 ? -11.396 15.934 20.998 1.00 93.19 282 THR A C 1
ATOM 2279 O O . THR A 1 282 ? -10.444 16.012 21.772 1.00 93.19 282 THR A O 1
ATOM 2282 N N . LEU A 1 283 ? -11.390 15.164 19.906 1.00 93.19 283 LEU A N 1
ATOM 2283 C CA . LEU A 1 283 ? -10.260 14.315 19.522 1.00 93.19 283 LEU A CA 1
ATOM 2284 C C . LEU A 1 283 ? -8.987 15.140 19.309 1.00 93.19 283 LEU A C 1
ATOM 2286 O O . LEU A 1 283 ? -7.927 14.769 19.808 1.00 93.19 283 LEU A O 1
ATOM 2290 N N . ALA A 1 284 ? -9.091 16.289 18.639 1.00 91.94 284 ALA A N 1
ATOM 2291 C CA . ALA A 1 284 ? -7.968 17.193 18.409 1.00 91.94 284 ALA A CA 1
ATOM 2292 C C . ALA A 1 284 ? -7.370 17.717 19.717 1.00 91.94 284 ALA A C 1
ATOM 2294 O O . ALA A 1 284 ? -6.157 17.668 19.910 1.00 91.94 284 ALA A O 1
ATOM 2295 N N . ARG A 1 285 ? -8.218 18.152 20.658 1.00 90.62 285 ARG A N 1
ATOM 2296 C CA . ARG A 1 285 ? -7.764 18.619 21.976 1.00 90.62 285 ARG A CA 1
ATOM 2297 C C . ARG A 1 285 ? -7.110 17.512 22.801 1.00 90.62 285 ARG A C 1
ATOM 2299 O O . ARG A 1 285 ? -6.116 17.774 23.466 1.00 90.62 285 ARG A O 1
ATOM 2306 N N . GLN A 1 286 ? -7.647 16.295 22.757 1.00 89.31 286 GLN A N 1
ATOM 2307 C CA . GLN A 1 286 ? -7.150 15.173 23.562 1.00 89.31 286 GLN A CA 1
ATOM 2308 C C . GLN A 1 286 ? -5.863 14.554 23.006 1.00 89.31 286 GLN A C 1
ATOM 2310 O O . GLN A 1 286 ? -5.008 14.126 23.774 1.00 89.31 286 GLN A O 1
ATOM 2315 N N . THR A 1 287 ? -5.700 14.530 21.684 1.00 87.00 287 THR A N 1
ATOM 2316 C CA . THR A 1 287 ? -4.514 13.957 21.021 1.00 87.00 287 THR A CA 1
ATOM 2317 C C . THR A 1 287 ? -3.427 15.002 20.738 1.00 87.00 287 THR A C 1
ATOM 2319 O O . THR A 1 287 ? -2.247 14.676 20.582 1.00 87.00 287 THR A O 1
ATOM 2322 N N . GLY A 1 288 ? -3.802 16.283 20.696 1.00 86.75 288 GLY A N 1
ATOM 2323 C CA . GLY A 1 288 ? -2.952 17.374 20.225 1.00 86.75 288 GLY A CA 1
ATOM 2324 C C . GLY A 1 288 ? -2.747 17.373 18.708 1.00 86.75 288 GLY A C 1
ATOM 2325 O O . GLY A 1 288 ? -1.828 18.034 18.236 1.00 86.75 288 GLY A O 1
ATOM 2326 N N . ILE A 1 289 ? -3.561 16.625 17.957 1.00 89.88 289 ILE A N 1
ATOM 2327 C CA . ILE A 1 289 ? -3.544 16.605 16.493 1.00 89.88 289 ILE A CA 1
ATOM 2328 C C . ILE A 1 289 ? -4.439 17.734 15.959 1.00 89.88 289 ILE A C 1
ATOM 2330 O O . ILE A 1 289 ? -5.560 17.895 16.447 1.00 89.88 289 ILE A O 1
ATOM 2334 N N . PRO A 1 290 ? -4.031 18.472 14.910 1.00 91.81 290 PRO A N 1
ATOM 2335 C CA . PRO A 1 290 ? -4.902 19.449 14.263 1.00 91.81 290 PRO A CA 1
ATOM 2336 C C . PRO A 1 290 ? -6.220 18.835 13.763 1.00 91.81 290 PRO A C 1
ATOM 2338 O O . PRO A 1 290 ? -6.224 17.801 13.094 1.00 91.81 290 PRO A O 1
ATOM 2341 N N . VAL A 1 291 ? -7.348 19.519 13.991 1.00 93.62 291 VAL A N 1
ATOM 2342 C CA . VAL A 1 291 ? -8.686 19.063 13.549 1.00 93.62 291 VAL A CA 1
ATOM 2343 C C . VAL A 1 291 ? -8.702 18.718 12.055 1.00 93.62 291 VAL A C 1
ATOM 2345 O O . VAL A 1 291 ? -9.279 17.709 11.656 1.00 93.62 291 VAL A O 1
ATOM 2348 N N . GLY A 1 292 ? -8.015 19.509 11.222 1.00 92.00 292 GLY A N 1
ATOM 2349 C CA . GLY A 1 292 ? -7.908 19.257 9.782 1.00 92.00 292 GLY A CA 1
ATOM 2350 C C . GLY A 1 292 ? -7.276 17.902 9.439 1.00 92.00 292 GLY A C 1
ATOM 2351 O O . GLY A 1 292 ? -7.757 17.220 8.533 1.00 92.00 292 GLY A O 1
ATOM 2352 N N . ALA A 1 293 ? -6.259 17.475 10.193 1.00 91.69 293 ALA A N 1
ATOM 2353 C CA . ALA A 1 293 ? -5.607 16.181 10.010 1.00 91.69 293 ALA A CA 1
ATOM 2354 C C . ALA A 1 293 ? -6.517 15.022 10.439 1.00 91.69 293 ALA A C 1
ATOM 2356 O O . ALA A 1 293 ? -6.625 14.034 9.715 1.00 91.69 293 ALA A O 1
ATOM 2357 N N . ILE A 1 294 ? -7.256 15.179 11.543 1.00 93.81 294 ILE A N 1
ATOM 2358 C CA . ILE A 1 294 ? -8.273 14.205 11.976 1.00 93.81 294 ILE A CA 1
ATOM 2359 C C . ILE A 1 294 ? -9.376 14.071 10.923 1.00 93.81 294 ILE A C 1
ATOM 2361 O O . ILE A 1 294 ? -9.722 12.964 10.521 1.00 93.81 294 ILE A O 1
ATOM 2365 N N . MET A 1 295 ? -9.894 15.187 10.409 1.00 94.94 295 MET A N 1
ATOM 2366 C CA . MET A 1 295 ? -10.921 15.175 9.362 1.00 94.94 295 MET A CA 1
ATOM 2367 C C . MET A 1 295 ? -10.419 14.566 8.048 1.00 94.94 295 MET A C 1
ATOM 2369 O O . MET A 1 295 ? -11.202 13.986 7.295 1.00 94.94 295 MET A O 1
ATOM 2373 N N . LYS A 1 296 ? -9.126 14.704 7.737 1.00 94.00 296 LYS A N 1
ATOM 2374 C CA . LYS A 1 296 ? -8.498 14.050 6.582 1.00 94.00 296 LYS A CA 1
ATOM 2375 C C . LYS A 1 296 ? -8.366 12.540 6.804 1.00 94.00 296 LYS A C 1
ATOM 2377 O O . LYS A 1 296 ? -8.726 11.786 5.905 1.00 94.00 296 LYS A O 1
ATOM 2382 N N . LEU A 1 297 ? -7.941 12.113 7.996 1.00 94.62 297 LEU A N 1
ATOM 2383 C CA . LEU A 1 297 ? -7.889 10.702 8.390 1.00 94.62 297 LEU A CA 1
ATOM 2384 C C . LEU A 1 297 ? -9.277 10.049 8.298 1.00 94.62 297 LEU A C 1
ATOM 2386 O O . LEU A 1 297 ? -9.416 9.014 7.657 1.00 94.62 297 LEU A O 1
ATOM 2390 N N . ILE A 1 298 ? -10.312 10.688 8.856 1.00 95.44 298 ILE A N 1
ATOM 2391 C CA . ILE A 1 298 ? -11.699 10.198 8.784 1.00 95.44 298 ILE A CA 1
ATOM 2392 C C . ILE A 1 298 ? -12.137 10.031 7.328 1.00 95.44 298 ILE A C 1
ATOM 2394 O O . ILE A 1 298 ? -12.642 8.974 6.965 1.00 95.44 298 ILE A O 1
ATOM 2398 N N . ARG A 1 299 ? -11.918 11.043 6.478 1.00 94.56 299 ARG A N 1
ATOM 2399 C CA . ARG A 1 299 ? -12.287 10.970 5.055 1.00 94.56 299 ARG A CA 1
ATOM 2400 C C . ARG A 1 299 ? -11.567 9.840 4.322 1.00 94.56 299 ARG A C 1
ATOM 2402 O O . ARG A 1 299 ? -12.211 9.122 3.566 1.00 94.56 299 ARG A O 1
ATOM 2409 N N . LYS A 1 300 ? -10.265 9.655 4.569 1.00 93.25 300 LYS A N 1
ATOM 2410 C CA . LYS A 1 300 ? -9.508 8.530 4.002 1.00 93.25 300 LYS A CA 1
ATOM 2411 C C . LYS A 1 300 ? -10.046 7.183 4.479 1.00 93.25 300 LYS A C 1
ATOM 2413 O O . LYS A 1 300 ? -10.241 6.300 3.658 1.00 93.25 300 LYS A O 1
ATOM 2418 N N . ALA A 1 301 ? -10.322 7.033 5.772 1.00 94.31 301 ALA A N 1
ATOM 2419 C CA . ALA A 1 301 ? -10.858 5.791 6.323 1.00 94.31 301 ALA A CA 1
ATOM 2420 C C . ALA A 1 301 ? -12.260 5.461 5.779 1.00 94.31 301 ALA A C 1
ATOM 2422 O O . ALA A 1 301 ? -12.538 4.304 5.484 1.00 94.31 301 ALA A O 1
ATOM 2423 N N . VAL A 1 302 ? -13.124 6.469 5.596 1.00 94.69 302 VAL A N 1
ATOM 2424 C CA . VAL A 1 302 ? -14.433 6.306 4.932 1.00 94.69 302 VAL A CA 1
ATOM 2425 C C . VAL A 1 302 ? -14.255 5.814 3.504 1.00 94.69 302 VAL A C 1
ATOM 2427 O O . VAL A 1 302 ? -14.836 4.792 3.159 1.00 94.69 302 VAL A O 1
ATOM 2430 N N . TYR A 1 303 ? -13.395 6.473 2.724 1.00 93.69 303 TYR A N 1
ATOM 2431 C CA . TYR A 1 303 ? -13.095 6.037 1.364 1.00 93.69 303 TYR A CA 1
ATOM 2432 C C . TYR A 1 303 ? -12.592 4.589 1.336 1.00 93.69 303 TYR A C 1
ATOM 2434 O O . TYR A 1 303 ? -13.135 3.776 0.601 1.00 93.69 303 TYR A O 1
ATOM 2442 N N . LEU A 1 304 ? -11.608 4.234 2.172 1.00 92.25 304 LEU A N 1
ATOM 2443 C CA . LEU A 1 304 ? -11.073 2.870 2.230 1.00 92.25 304 LEU A CA 1
ATOM 2444 C C . LEU A 1 304 ? -12.161 1.839 2.543 1.00 92.25 304 LEU A C 1
ATOM 2446 O O . LEU A 1 304 ? -12.246 0.824 1.861 1.00 92.25 304 LEU A O 1
ATOM 2450 N N . GLN A 1 305 ? -13.015 2.113 3.531 1.00 91.06 305 GLN A N 1
ATOM 2451 C CA . GLN A 1 305 ? -14.095 1.204 3.905 1.00 91.06 305 GLN A CA 1
ATOM 2452 C C . GLN A 1 305 ? -15.104 1.000 2.763 1.00 91.06 305 GLN A C 1
ATOM 2454 O O . GLN A 1 305 ? -15.558 -0.120 2.557 1.00 91.06 305 GLN A O 1
ATOM 2459 N N . GLU A 1 306 ? -15.436 2.054 2.012 1.00 90.81 306 GLU A N 1
ATOM 2460 C CA . GLU A 1 306 ? -16.340 1.982 0.853 1.00 90.81 306 GLU A CA 1
ATOM 2461 C C . GLU A 1 306 ? -15.771 1.156 -0.309 1.00 90.81 306 GLU A C 1
ATOM 2463 O O . GLU A 1 306 ? -16.539 0.654 -1.118 1.00 90.81 306 GLU A O 1
ATOM 2468 N N . GLN A 1 307 ? -14.444 1.017 -0.412 1.00 87.88 307 GLN A N 1
ATOM 2469 C CA . GLN A 1 307 ? -13.802 0.229 -1.473 1.00 87.88 307 GLN A CA 1
ATOM 2470 C C . GLN A 1 307 ? -13.660 -1.263 -1.137 1.00 87.88 307 GLN A C 1
ATOM 2472 O O . GLN A 1 307 ? -13.374 -2.062 -2.032 1.00 87.88 307 GLN A O 1
ATOM 2477 N N . ILE A 1 308 ? -13.791 -1.622 0.144 1.00 84.44 308 ILE A N 1
ATOM 2478 C CA . ILE A 1 308 ? -13.646 -2.997 0.649 1.00 84.44 308 ILE A CA 1
ATOM 2479 C C . ILE A 1 308 ? -15.003 -3.715 0.723 1.00 84.44 308 ILE A C 1
ATOM 2481 O O . ILE A 1 308 ? -15.038 -4.940 0.610 1.00 84.44 308 ILE A O 1
ATOM 2485 N N . LEU A 1 309 ? -16.090 -2.963 0.935 1.00 67.19 309 LEU A N 1
ATOM 2486 C CA . LEU A 1 309 ? -17.479 -3.446 0.926 1.00 67.19 309 LEU A CA 1
ATOM 2487 C C . LEU A 1 309 ? -17.993 -3.665 -0.504 1.00 67.19 309 LEU A C 1
ATOM 2489 O O . LEU A 1 309 ? -18.789 -4.613 -0.679 1.00 67.19 309 LEU A O 1
#